Protein AF-A0A7D5CU19-F1 (afdb_monomer_lite)

Organism: Toxocara canis (NCBI:txid6265)

Radius of gyration: 16.92 Å; chains: 1; bounding box: 48×27×45 Å

Structure (mmCIF, N/CA/C/O backbone):
data_AF-A0A7D5CU19-F1
#
_entry.id   AF-A0A7D5CU19-F1
#
loop_
_atom_site.group_PDB
_atom_site.id
_atom_site.type_symbol
_atom_site.label_atom_id
_atom_site.label_alt_id
_atom_site.label_comp_id
_atom_site.label_asym_id
_atom_site.label_entity_id
_atom_site.label_seq_id
_atom_site.pdbx_PDB_ins_code
_atom_site.Cartn_x
_atom_site.Cartn_y
_atom_site.Cartn_z
_atom_site.occupancy
_atom_site.B_iso_or_equiv
_atom_site.auth_seq_id
_atom_site.auth_comp_id
_atom_site.auth_asym_id
_atom_site.auth_atom_id
_atom_site.pdbx_PDB_model_num
ATOM 1 N N . SER A 1 1 ? -28.122 0.370 13.561 1.00 53.81 1 SER A N 1
ATOM 2 C CA . SER A 1 1 ? -27.122 1.116 12.766 1.00 53.81 1 SER A CA 1
ATOM 3 C C . SER A 1 1 ? -25.700 0.636 13.031 1.00 53.81 1 SER A C 1
ATOM 5 O O . SER A 1 1 ? -24.958 0.523 12.069 1.00 53.81 1 SER A O 1
ATOM 7 N N . SER A 1 2 ? -25.325 0.292 14.274 1.00 67.19 2 SER A N 1
ATOM 8 C CA . SER A 1 2 ? -23.958 -0.149 14.608 1.00 67.19 2 SER A CA 1
ATOM 9 C C . SER A 1 2 ? -23.534 -1.502 14.021 1.00 67.19 2 SER A C 1
ATOM 11 O O . SER A 1 2 ? -22.372 -1.651 13.672 1.00 67.19 2 SER A O 1
ATOM 13 N N . GLU A 1 3 ? -24.438 -2.477 13.877 1.00 70.38 3 GLU A N 1
ATOM 14 C CA . GLU A 1 3 ? -24.060 -3.802 13.343 1.00 70.38 3 GLU A CA 1
ATOM 15 C C . GLU A 1 3 ? -23.764 -3.774 11.840 1.00 70.38 3 GLU A C 1
ATOM 17 O O . GLU A 1 3 ? -22.815 -4.397 11.377 1.00 70.38 3 GLU A O 1
ATOM 22 N N . VAL A 1 4 ? -24.521 -2.979 11.076 1.00 78.62 4 VAL A N 1
ATOM 23 C CA . VAL A 1 4 ? -24.279 -2.816 9.634 1.00 78.62 4 VAL A CA 1
ATOM 24 C C . VAL A 1 4 ? -22.932 -2.137 9.392 1.00 78.62 4 VAL A C 1
ATOM 26 O O . VAL A 1 4 ? -22.168 -2.601 8.553 1.00 78.62 4 VAL A O 1
ATOM 29 N N . SER A 1 5 ? -22.588 -1.095 10.161 1.00 81.75 5 SER A N 1
ATOM 30 C CA . SER A 1 5 ? -21.260 -0.468 10.074 1.00 81.75 5 SER A CA 1
ATOM 31 C C . SER A 1 5 ? -20.130 -1.431 10.441 1.00 81.75 5 SER A C 1
ATOM 33 O O . SER A 1 5 ? -19.050 -1.343 9.870 1.00 81.75 5 SER A O 1
ATOM 35 N N . PHE A 1 6 ? -20.389 -2.377 11.344 1.00 83.69 6 PHE A N 1
ATOM 36 C CA . PHE A 1 6 ? -19.403 -3.352 11.802 1.00 83.69 6 PHE A CA 1
ATOM 37 C C . PHE A 1 6 ? -19.007 -4.367 10.721 1.00 83.69 6 PHE A C 1
ATOM 39 O O . PHE A 1 6 ? -17.882 -4.848 10.691 1.00 83.69 6 PHE A O 1
ATOM 46 N N . ILE A 1 7 ? -19.921 -4.685 9.805 1.00 84.19 7 ILE A N 1
ATOM 47 C CA . ILE A 1 7 ? -19.640 -5.582 8.675 1.00 84.19 7 ILE A CA 1
ATOM 48 C C . ILE A 1 7 ? -19.162 -4.782 7.460 1.00 84.19 7 ILE A C 1
ATOM 50 O O . ILE A 1 7 ? -18.265 -5.214 6.737 1.00 84.19 7 ILE A O 1
ATOM 54 N N . LEU A 1 8 ? -19.748 -3.603 7.238 1.00 87.62 8 LEU A N 1
ATOM 55 C CA . LEU A 1 8 ? -19.467 -2.786 6.063 1.00 87.62 8 LEU A CA 1
ATOM 56 C C . LEU A 1 8 ? -18.022 -2.285 6.050 1.00 87.62 8 LEU A C 1
ATOM 58 O O . LEU A 1 8 ? -17.402 -2.307 4.995 1.00 87.62 8 LEU A O 1
ATOM 62 N N . VAL A 1 9 ? -17.466 -1.875 7.192 1.00 89.38 9 VAL A N 1
ATOM 63 C CA . VAL A 1 9 ? -16.109 -1.306 7.243 1.00 89.38 9 VAL A CA 1
ATOM 64 C C . VAL A 1 9 ? -15.031 -2.325 6.830 1.00 89.38 9 VAL A C 1
ATOM 66 O O . VAL A 1 9 ? -14.294 -2.027 5.888 1.00 89.38 9 VAL A O 1
ATOM 69 N N . PRO A 1 10 ? -14.975 -3.546 7.401 1.00 88.44 10 PRO A N 1
ATOM 70 C CA . PRO A 1 10 ? -14.116 -4.617 6.884 1.00 88.44 10 PRO A CA 1
ATOM 71 C C . PRO A 1 10 ? -14.383 -4.981 5.421 1.00 88.44 10 PRO A C 1
ATOM 73 O O . PRO A 1 10 ? -13.455 -5.296 4.680 1.00 88.44 10 PRO A O 1
ATOM 76 N N . GLY A 1 11 ? -15.646 -4.917 4.985 1.00 90.38 11 GLY A N 1
ATOM 77 C CA . GLY A 1 11 ? -16.013 -5.134 3.585 1.00 90.38 11 GLY A CA 1
ATOM 78 C C . GLY A 1 11 ? -15.402 -4.091 2.645 1.00 90.38 11 GLY A C 1
ATOM 79 O O . GLY A 1 11 ? -14.912 -4.449 1.576 1.00 90.38 11 GLY A O 1
ATOM 80 N N . VAL A 1 12 ? -15.377 -2.818 3.050 1.00 91.50 12 VAL A N 1
ATOM 81 C CA . VAL A 1 12 ? -14.723 -1.743 2.290 1.00 91.50 12 VAL A CA 1
ATOM 82 C C . VAL A 1 12 ? -13.209 -1.937 2.278 1.00 91.50 12 VAL A C 1
ATOM 84 O O . VAL A 1 12 ? -12.616 -1.786 1.218 1.00 91.50 12 VAL A O 1
ATOM 87 N N . PHE A 1 13 ? -12.586 -2.333 3.392 1.00 90.88 13 PHE A N 1
ATOM 88 C CA . PHE A 1 13 ? -11.147 -2.629 3.420 1.00 90.88 13 PHE A CA 1
ATOM 89 C C . PHE A 1 13 ? -10.768 -3.733 2.425 1.00 90.88 13 PHE A C 1
ATOM 91 O O . PHE A 1 13 ? -9.871 -3.556 1.602 1.00 90.88 13 PHE A O 1
ATOM 98 N N . PHE A 1 14 ? -11.514 -4.839 2.431 1.00 92.25 14 PHE A N 1
ATOM 99 C CA . PHE A 1 14 ? -11.318 -5.918 1.467 1.00 92.25 14 PHE A CA 1
ATOM 100 C C . PHE A 1 14 ? -11.545 -5.458 0.017 1.00 92.25 14 PHE A C 1
ATOM 102 O O . PHE A 1 14 ? -10.796 -5.849 -0.877 1.00 92.25 14 PHE A O 1
ATOM 109 N N . LEU A 1 15 ? -12.552 -4.613 -0.225 1.00 92.75 15 LEU A N 1
ATOM 110 C CA . LEU A 1 15 ? -12.835 -4.074 -1.555 1.00 92.75 15 LEU A CA 1
ATOM 111 C C . LEU A 1 15 ? -11.707 -3.163 -2.050 1.00 92.75 15 LEU A C 1
ATOM 113 O O . LEU A 1 15 ? -11.322 -3.279 -3.209 1.00 92.75 15 LEU A O 1
ATOM 117 N N . VAL A 1 16 ? -11.167 -2.289 -1.194 1.00 92.62 16 VAL A N 1
ATOM 118 C CA . VAL A 1 16 ? -10.020 -1.431 -1.535 1.00 92.62 16 VAL A CA 1
ATOM 119 C C . VAL A 1 16 ? -8.821 -2.295 -1.912 1.00 92.62 16 VAL A C 1
ATOM 121 O O . VAL A 1 16 ? -8.292 -2.121 -3.006 1.00 92.62 16 VAL A O 1
ATOM 124 N N . MET A 1 17 ? -8.485 -3.296 -1.089 1.00 93.12 17 MET A N 1
ATOM 125 C CA . MET A 1 17 ? -7.422 -4.251 -1.413 1.00 93.12 17 MET A CA 1
ATOM 126 C C . MET A 1 17 ? -7.678 -4.926 -2.765 1.00 93.12 17 MET A C 1
ATOM 128 O O . MET A 1 17 ? -6.791 -4.966 -3.605 1.00 93.12 17 MET A O 1
ATOM 132 N N . TYR A 1 18 ? -8.899 -5.394 -3.035 1.00 91.12 18 TYR A N 1
ATOM 133 C CA . TYR A 1 18 ? -9.232 -6.016 -4.319 1.00 91.12 18 TYR A CA 1
ATOM 134 C C . TYR A 1 18 ? -9.078 -5.058 -5.513 1.00 91.12 18 TYR A C 1
ATOM 136 O O . TYR A 1 18 ? -8.634 -5.478 -6.581 1.00 91.12 18 TYR A O 1
ATOM 144 N N . LEU A 1 19 ? -9.406 -3.772 -5.345 1.00 91.25 19 LEU A N 1
ATOM 145 C CA . LEU A 1 19 ? -9.206 -2.760 -6.383 1.00 91.25 19 LEU A CA 1
ATOM 146 C C . LEU A 1 19 ? -7.724 -2.502 -6.678 1.00 91.25 19 LEU A C 1
ATOM 148 O O . LEU A 1 19 ? -7.386 -2.269 -7.839 1.00 91.25 19 LEU A O 1
ATOM 152 N N . GLU A 1 20 ? -6.847 -2.585 -5.674 1.00 90.56 20 GLU A N 1
ATOM 153 C CA . GLU A 1 20 ? -5.398 -2.422 -5.862 1.00 90.56 20 GLU A CA 1
ATOM 154 C C . GLU A 1 20 ? -4.837 -3.464 -6.837 1.00 90.56 20 GLU A C 1
ATOM 156 O O . GLU A 1 20 ? -4.028 -3.122 -7.700 1.00 90.56 20 GLU A O 1
ATOM 161 N N . TRP A 1 21 ? -5.326 -4.710 -6.791 1.00 90.88 21 TRP A N 1
ATOM 162 C CA . TRP A 1 21 ? -4.870 -5.777 -7.693 1.00 90.88 21 TRP A CA 1
ATOM 163 C C . TRP A 1 21 ? -5.068 -5.438 -9.172 1.00 90.88 21 TRP A C 1
ATOM 165 O O . TRP A 1 21 ? -4.204 -5.759 -9.983 1.00 90.88 21 TRP A O 1
ATOM 175 N N . PHE A 1 22 ? -6.143 -4.739 -9.545 1.00 88.19 22 PHE A N 1
ATOM 176 C CA . PHE A 1 22 ? -6.393 -4.394 -10.951 1.00 88.19 22 PHE A CA 1
ATOM 177 C C . PHE A 1 22 ? -5.395 -3.396 -11.541 1.00 88.19 22 PHE A C 1
ATOM 179 O O . PHE A 1 22 ? -5.366 -3.223 -12.757 1.00 88.19 22 PHE A O 1
ATOM 186 N N . VAL A 1 23 ? -4.590 -2.739 -10.706 1.00 87.88 23 VAL A N 1
ATOM 187 C CA . VAL A 1 23 ? -3.652 -1.701 -11.146 1.00 87.88 23 VAL A CA 1
ATOM 188 C C . VAL A 1 23 ? -2.347 -2.291 -11.697 1.00 87.88 23 VAL A C 1
ATOM 190 O O . VAL A 1 23 ? -1.609 -1.611 -12.415 1.00 87.88 23 VAL A O 1
ATOM 193 N N . LEU A 1 24 ? -2.050 -3.554 -11.377 1.00 87.50 24 LEU A N 1
ATOM 194 C CA . LEU A 1 24 ? -0.815 -4.212 -11.793 1.00 87.50 24 LEU A CA 1
ATOM 195 C C . LEU A 1 24 ? -0.847 -4.631 -13.272 1.00 87.50 24 LEU A C 1
ATOM 197 O O . LEU A 1 24 ? -1.896 -5.017 -13.793 1.00 87.50 24 LEU A O 1
ATOM 201 N N . PRO A 1 25 ? 0.316 -4.619 -13.950 1.00 83.31 25 PRO A N 1
ATOM 202 C CA . PRO A 1 25 ? 0.425 -5.104 -15.313 1.00 83.31 25 PRO A CA 1
ATOM 203 C C . PRO A 1 25 ? 0.345 -6.633 -15.310 1.00 83.31 25 PRO A C 1
ATOM 205 O O . PRO A 1 25 ? 1.229 -7.316 -14.790 1.00 83.31 25 PRO A O 1
ATOM 208 N N . TYR A 1 26 ? -0.712 -7.177 -15.904 1.00 79.94 26 TYR A N 1
ATOM 209 C CA . TYR A 1 26 ? -0.846 -8.611 -16.149 1.00 79.94 26 TYR A CA 1
ATOM 210 C C . TYR A 1 26 ? -0.534 -8.943 -17.606 1.00 79.94 26 TYR A C 1
ATOM 212 O O . TYR A 1 26 ? -0.528 -8.080 -18.475 1.00 79.94 26 TYR A O 1
ATOM 220 N N . ALA A 1 27 ? -0.320 -10.231 -17.888 1.00 67.88 27 ALA A N 1
ATOM 221 C CA . ALA A 1 27 ? -0.201 -10.716 -19.264 1.00 67.88 27 ALA A CA 1
ATOM 222 C C . ALA A 1 27 ? -1.491 -10.506 -20.087 1.00 67.88 27 ALA A C 1
ATOM 224 O O . ALA A 1 27 ? -1.441 -10.514 -21.314 1.00 67.88 27 ALA A O 1
ATOM 225 N N . PHE A 1 28 ? -2.632 -10.334 -19.412 1.00 69.56 28 PHE A N 1
ATOM 226 C CA . PHE A 1 28 ? -3.903 -9.945 -20.011 1.00 69.56 28 PHE A CA 1
ATOM 227 C C . PHE A 1 28 ? -4.289 -8.555 -19.507 1.00 69.56 28 PHE A C 1
ATOM 229 O O . PHE A 1 28 ? -4.340 -8.332 -18.297 1.00 69.56 28 PHE A O 1
ATOM 236 N N . ASP A 1 29 ? -4.596 -7.643 -20.425 1.00 60.12 29 ASP A N 1
ATOM 237 C CA . ASP A 1 29 ? -5.055 -6.299 -20.089 1.00 60.12 29 ASP A CA 1
ATOM 238 C C . ASP A 1 29 ? -6.471 -6.368 -19.494 1.00 60.12 29 ASP A C 1
ATOM 240 O O . ASP A 1 29 ? -7.451 -6.558 -20.214 1.00 60.12 29 ASP A O 1
ATOM 244 N N . PHE A 1 30 ? -6.593 -6.247 -18.168 1.00 62.12 30 PHE A N 1
ATOM 245 C CA . PHE A 1 30 ? -7.898 -6.103 -17.512 1.00 62.12 30 PHE A CA 1
ATOM 246 C C . PHE A 1 30 ? -8.357 -4.651 -17.560 1.00 62.12 30 PHE A C 1
ATOM 248 O O . PHE A 1 30 ? -9.366 -4.316 -18.177 1.00 62.12 30 PHE A O 1
ATOM 255 N N . VAL A 1 31 ? -7.599 -3.786 -16.888 1.00 62.28 31 VAL A N 1
ATOM 256 C CA . VAL A 1 31 ? -7.886 -2.365 -16.772 1.00 62.28 31 VAL A CA 1
ATOM 257 C C . VAL A 1 31 ? -6.570 -1.608 -16.913 1.00 62.28 31 VAL A C 1
ATOM 259 O O . VAL A 1 31 ? -5.914 -1.249 -15.940 1.00 62.28 31 VAL A O 1
ATOM 262 N N . THR A 1 32 ? -6.139 -1.400 -18.153 1.00 65.25 32 THR A N 1
ATOM 263 C CA . THR A 1 32 ? -4.949 -0.595 -18.435 1.00 65.25 32 THR A CA 1
ATOM 264 C C . THR A 1 32 ? -5.300 0.882 -18.339 1.00 65.25 32 THR A C 1
ATOM 266 O O . THR A 1 32 ? -6.070 1.399 -19.151 1.00 65.25 32 THR A O 1
ATOM 269 N N . PHE A 1 33 ? -4.714 1.573 -17.366 1.00 76.44 33 PHE A N 1
ATOM 270 C CA . PHE A 1 33 ? -4.793 3.025 -17.249 1.00 76.44 33 PHE A CA 1
ATOM 271 C C . PHE A 1 33 ? -3.409 3.641 -17.442 1.00 76.44 33 PHE A C 1
ATOM 273 O O . PHE A 1 33 ? -2.434 3.177 -16.857 1.00 76.44 33 PHE A O 1
ATOM 280 N N . GLU A 1 34 ? -3.322 4.737 -18.198 1.00 83.00 34 GLU A N 1
ATOM 281 C CA . GLU A 1 34 ? -2.063 5.484 -18.357 1.00 83.00 34 GLU A CA 1
ATOM 282 C C . GLU A 1 34 ? -1.556 6.064 -17.024 1.00 83.00 34 GLU A C 1
ATOM 284 O O . GLU A 1 34 ? -0.353 6.204 -16.821 1.00 83.00 34 GLU A O 1
ATOM 289 N N . TYR A 1 35 ? -2.474 6.337 -16.092 1.00 88.00 35 TYR A N 1
ATOM 290 C CA . TYR A 1 35 ? -2.201 6.894 -14.764 1.00 88.00 35 TYR A CA 1
ATOM 291 C C . TYR A 1 35 ? -2.344 5.859 -13.640 1.00 88.00 35 TYR A C 1
ATOM 293 O O . TYR A 1 35 ? -2.758 6.201 -12.529 1.00 88.00 35 TYR A O 1
ATOM 301 N N . SER A 1 36 ? -2.031 4.589 -13.917 1.00 89.88 36 SER A N 1
ATOM 302 C CA . SER A 1 36 ? -2.241 3.498 -12.959 1.00 89.88 36 SER A CA 1
ATOM 303 C C . SER A 1 36 ? -1.520 3.738 -11.622 1.00 89.88 36 SER A C 1
ATOM 305 O O . SER A 1 36 ? -2.120 3.549 -10.566 1.00 89.88 36 SER A O 1
ATOM 307 N N . VAL A 1 37 ? -0.299 4.287 -11.631 1.00 91.06 37 VAL A N 1
ATOM 308 C CA . VAL A 1 37 ? 0.454 4.571 -10.393 1.00 91.06 37 VAL A CA 1
ATOM 309 C C . VAL A 1 37 ? -0.225 5.643 -9.531 1.00 91.06 37 VAL A C 1
ATOM 311 O O . VAL A 1 37 ? -0.260 5.519 -8.308 1.00 91.06 37 VAL A O 1
ATOM 314 N N . LEU A 1 38 ? -0.805 6.681 -10.143 1.00 90.81 38 LEU A N 1
ATOM 315 C CA . LEU A 1 38 ? -1.532 7.725 -9.408 1.00 90.81 38 LEU A CA 1
ATOM 316 C C . LEU A 1 38 ? -2.824 7.176 -8.799 1.00 90.81 38 LEU A C 1
ATOM 318 O O . LEU A 1 38 ? -3.146 7.489 -7.656 1.00 90.81 38 LEU A O 1
ATOM 322 N N . PHE A 1 39 ? -3.540 6.329 -9.541 1.00 91.00 39 PHE A N 1
ATOM 323 C CA . PHE A 1 39 ? -4.739 5.670 -9.032 1.00 91.00 39 PHE A CA 1
ATOM 324 C C . PHE A 1 39 ? -4.422 4.765 -7.834 1.00 91.00 39 PHE A C 1
ATOM 326 O O . PHE A 1 39 ? -5.145 4.794 -6.840 1.00 91.00 39 PHE A O 1
ATOM 333 N N . PHE A 1 40 ? -3.306 4.035 -7.882 1.00 92.19 40 PHE A N 1
ATOM 334 C CA . PHE A 1 40 ? -2.831 3.240 -6.751 1.00 92.19 40 PHE A CA 1
ATOM 335 C C . PHE A 1 40 ? -2.555 4.086 -5.501 1.00 92.19 40 PHE A C 1
ATOM 337 O O . PHE A 1 40 ? -3.001 3.721 -4.418 1.00 92.19 40 PHE A O 1
ATOM 344 N N . LEU A 1 41 ? -1.894 5.241 -5.644 1.00 91.88 41 LEU A N 1
ATOM 345 C CA . LEU A 1 41 ? -1.671 6.152 -4.515 1.00 91.88 41 LEU A CA 1
ATOM 346 C C . LEU A 1 41 ? -2.991 6.610 -3.876 1.00 91.88 41 LEU A C 1
ATOM 348 O O . LEU A 1 41 ? -3.089 6.674 -2.656 1.00 91.88 41 LEU A O 1
ATOM 352 N N . CYS A 1 42 ? -4.033 6.867 -4.675 1.00 91.94 42 CYS A N 1
ATOM 353 C CA . CYS A 1 42 ? -5.353 7.190 -4.132 1.00 91.94 42 CYS A CA 1
ATOM 354 C C . CYS A 1 42 ? -5.973 6.021 -3.348 1.00 91.94 42 CYS A C 1
ATOM 356 O O . CYS A 1 42 ? -6.616 6.257 -2.326 1.00 91.94 42 CYS A O 1
ATOM 358 N N . LEU A 1 43 ? -5.808 4.779 -3.816 1.00 92.50 43 LEU A N 1
ATOM 359 C CA . LEU A 1 43 ? -6.335 3.593 -3.131 1.00 92.50 43 LEU A CA 1
ATOM 360 C C . LEU A 1 43 ? -5.653 3.356 -1.779 1.00 92.50 43 LEU A C 1
ATOM 362 O O . LEU A 1 43 ? -6.359 3.110 -0.800 1.00 92.50 43 LEU A O 1
ATOM 366 N N . ILE A 1 44 ? -4.329 3.536 -1.700 1.00 90.81 44 ILE A N 1
ATOM 367 C CA . ILE A 1 44 ? -3.594 3.462 -0.427 1.00 90.81 44 ILE A CA 1
ATOM 368 C C . ILE A 1 44 ? -4.175 4.463 0.577 1.00 90.81 44 ILE A C 1
ATOM 370 O O . ILE A 1 44 ? -4.537 4.067 1.685 1.00 90.81 44 ILE A O 1
ATOM 374 N N . GLY A 1 45 ? -4.387 5.719 0.173 1.00 89.69 45 GLY A N 1
ATOM 375 C CA . GLY A 1 45 ? -5.010 6.724 1.039 1.00 89.69 45 GLY A CA 1
ATOM 376 C C . GLY A 1 45 ? -6.419 6.333 1.508 1.00 89.69 45 GLY A C 1
ATOM 377 O O . GLY A 1 45 ? -6.786 6.562 2.662 1.00 89.69 45 GLY A O 1
ATOM 378 N N . PHE A 1 46 ? -7.220 5.672 0.661 1.00 90.69 46 PHE A N 1
ATOM 379 C CA . PHE A 1 46 ? -8.522 5.132 1.075 1.00 90.69 46 PHE A CA 1
ATOM 380 C C . PHE A 1 46 ? -8.404 4.002 2.103 1.00 90.69 46 PHE A C 1
ATOM 382 O O . PHE A 1 46 ? -9.244 3.925 3.006 1.00 90.69 46 PHE A O 1
ATOM 389 N N . SER A 1 47 ? -7.375 3.157 2.012 1.00 88.94 47 SER A N 1
ATOM 390 C CA . SER A 1 47 ? -7.156 2.055 2.955 1.00 88.94 47 SER A CA 1
ATOM 391 C C . SER A 1 47 ? -6.970 2.567 4.395 1.00 88.94 47 SER A C 1
ATOM 393 O O . SER A 1 47 ? -7.564 2.014 5.326 1.00 88.94 47 SER A O 1
ATOM 395 N N . VAL A 1 48 ? -6.295 3.707 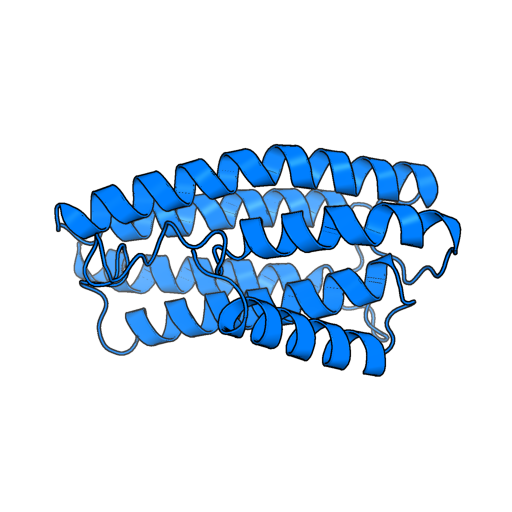4.582 1.00 88.94 48 VAL A N 1
ATOM 396 C CA . VAL A 1 48 ? -6.087 4.344 5.895 1.00 88.94 48 VAL A CA 1
ATOM 397 C C . VAL A 1 48 ? -7.401 4.767 6.553 1.00 88.94 48 VAL A C 1
ATOM 399 O O . VAL A 1 48 ? -7.593 4.621 7.763 1.00 88.94 48 VAL A O 1
ATOM 402 N N . TYR A 1 49 ? -8.360 5.256 5.767 1.00 88.38 49 TYR A N 1
ATOM 403 C CA . TYR A 1 49 ? -9.671 5.607 6.309 1.00 88.38 49 TYR A CA 1
ATOM 404 C C . TYR A 1 49 ? -10.426 4.379 6.812 1.00 88.38 49 TYR A C 1
ATOM 406 O O . TYR A 1 49 ? -11.138 4.470 7.813 1.00 88.38 49 TYR A O 1
ATOM 414 N N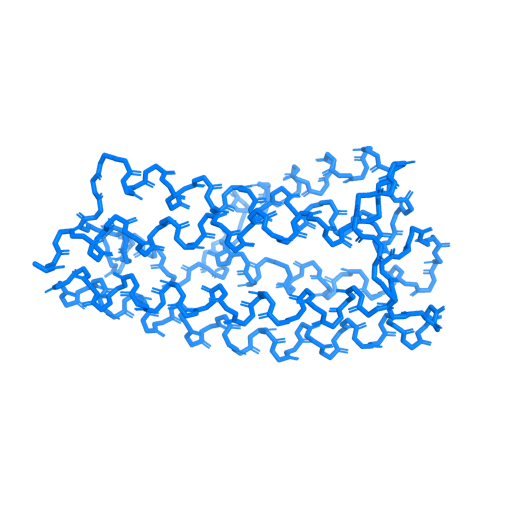 . THR A 1 50 ? -10.265 3.224 6.164 1.00 86.94 50 THR A N 1
ATOM 415 C CA . THR A 1 50 ? -10.937 1.999 6.615 1.00 86.94 50 THR A CA 1
ATOM 416 C C . THR A 1 50 ? -10.414 1.536 7.975 1.00 86.94 50 THR A C 1
ATOM 418 O O . THR A 1 50 ? -11.223 1.198 8.843 1.00 86.94 50 THR A O 1
ATOM 421 N N . THR A 1 51 ? -9.102 1.622 8.223 1.00 84.31 51 THR A N 1
ATOM 422 C CA . THR A 1 51 ? -8.508 1.260 9.520 1.00 84.31 51 THR A CA 1
ATOM 423 C C . THR A 1 51 ? -8.926 2.246 10.613 1.00 84.31 51 THR A C 1
ATOM 425 O O . THR A 1 51 ? -9.361 1.818 11.685 1.00 84.31 51 THR A O 1
ATOM 428 N N . LEU A 1 52 ? -8.942 3.554 10.330 1.00 88.25 52 LEU A N 1
ATOM 429 C CA . LEU A 1 52 ? -9.428 4.575 11.266 1.00 88.25 52 LEU A CA 1
ATOM 430 C C . LEU A 1 52 ? -10.898 4.344 11.653 1.00 88.25 52 LEU A C 1
ATOM 432 O O . LEU A 1 52 ? -11.240 4.294 12.838 1.00 88.25 52 LEU A O 1
ATOM 436 N N . VAL A 1 53 ? -11.781 4.202 10.658 1.00 88.06 53 VAL A N 1
ATOM 437 C CA . VAL A 1 53 ? -13.222 4.030 10.894 1.00 88.06 53 VAL A CA 1
ATOM 438 C C . VAL A 1 53 ? -13.487 2.719 11.632 1.00 88.06 53 VAL A C 1
ATOM 440 O O . VAL A 1 53 ? -14.364 2.685 12.498 1.00 88.06 53 VAL A O 1
ATOM 443 N N . SER A 1 54 ? -12.700 1.669 11.370 1.00 84.31 54 SER A N 1
ATOM 444 C CA . SER A 1 54 ? -12.859 0.378 12.046 1.00 84.31 54 SER A CA 1
ATOM 445 C C . SER A 1 54 ? -12.701 0.488 13.566 1.00 84.31 54 SER A C 1
ATOM 447 O O . SER A 1 54 ? -13.523 -0.077 14.290 1.00 84.31 54 SER A O 1
ATOM 449 N N . GLY A 1 55 ? -11.741 1.285 14.051 1.00 83.25 55 GLY A N 1
ATOM 450 C CA . GLY A 1 55 ? -11.525 1.494 15.486 1.00 83.25 55 GLY A CA 1
ATOM 451 C C . GLY A 1 55 ? -12.498 2.474 16.141 1.00 83.25 55 GLY A C 1
ATOM 452 O O . GLY A 1 55 ? -12.773 2.373 17.335 1.00 83.25 55 GLY A O 1
ATOM 453 N N . VAL A 1 56 ? -13.059 3.419 15.378 1.00 82.38 56 VAL A N 1
ATOM 454 C CA . VAL A 1 56 ? -14.142 4.291 15.876 1.00 82.38 56 VAL A CA 1
ATOM 455 C C . VAL A 1 56 ? -15.438 3.492 16.043 1.00 82.38 56 VAL A C 1
ATOM 457 O O . VAL A 1 56 ? -16.193 3.708 16.994 1.00 82.38 56 VAL A O 1
ATOM 460 N N . VAL A 1 57 ? -15.697 2.549 15.134 1.00 84.94 57 VAL A N 1
ATOM 461 C CA . VAL A 1 57 ? -16.877 1.677 15.180 1.00 84.94 57 VAL A CA 1
ATOM 462 C C . VAL A 1 57 ? -16.776 0.649 16.309 1.00 84.94 57 VAL A C 1
ATOM 464 O O . VAL A 1 57 ? -17.798 0.334 16.919 1.00 84.94 57 VAL A O 1
ATOM 467 N N . SER A 1 58 ? -15.570 0.184 16.639 1.00 75.88 58 SER A N 1
ATOM 468 C CA . SER A 1 58 ? -15.304 -0.857 17.635 1.00 75.88 58 SER A CA 1
ATOM 469 C C . SER A 1 58 ? -15.358 -0.384 19.094 1.00 75.88 58 SER A C 1
ATOM 471 O O . SER A 1 58 ? -14.554 -0.909 19.851 1.00 75.88 58 SER A O 1
ATOM 473 N N . LYS A 1 59 ? -16.172 0.640 19.439 1.00 77.75 59 LYS A N 1
ATOM 474 C CA . LYS A 1 59 ? -16.628 1.209 20.754 1.00 77.75 59 LYS A CA 1
ATOM 475 C C . LYS A 1 59 ? -15.796 1.051 22.054 1.00 77.75 59 LYS A C 1
ATOM 477 O O . LYS A 1 59 ? -16.209 1.537 23.110 1.00 77.75 59 LYS A O 1
ATOM 482 N N . SER A 1 60 ? -14.610 0.478 22.005 1.00 81.69 60 SER A N 1
ATOM 483 C CA . SER A 1 60 ? -13.670 0.206 23.070 1.00 81.69 60 SER A CA 1
ATOM 484 C C . SER A 1 60 ? -12.583 1.263 23.031 1.00 81.69 60 SER A C 1
ATOM 486 O O . SER A 1 60 ? -12.100 1.689 21.978 1.00 81.69 60 SER A O 1
ATOM 488 N N . LYS A 1 61 ? -12.158 1.686 24.221 1.00 82.19 61 LYS A N 1
ATOM 489 C CA . LYS A 1 61 ? -11.096 2.687 24.351 1.00 82.19 61 LYS A CA 1
ATOM 490 C C . LYS A 1 61 ? -9.798 2.191 23.705 1.00 82.19 61 LYS A C 1
ATOM 492 O O . LYS A 1 61 ? -9.168 2.947 22.975 1.00 82.19 61 LYS A O 1
ATOM 497 N N . TYR A 1 62 ? -9.455 0.916 23.900 1.00 83.12 62 TYR A N 1
ATOM 498 C CA . TYR A 1 62 ? -8.255 0.307 23.323 1.00 83.12 62 TYR A CA 1
ATOM 499 C C . TYR A 1 62 ? -8.315 0.198 21.793 1.00 83.12 62 TYR A C 1
ATOM 501 O O . TYR A 1 62 ? -7.338 0.563 21.142 1.00 83.12 62 TYR A O 1
ATOM 509 N N . GLY A 1 63 ? -9.463 -0.183 21.215 1.00 81.38 63 GLY A N 1
ATOM 510 C CA . GLY A 1 63 ? -9.635 -0.236 19.759 1.00 81.38 63 GLY A CA 1
ATOM 511 C C . GLY A 1 63 ? -9.504 1.131 19.094 1.00 81.38 63 GLY A C 1
ATOM 512 O O . GLY A 1 63 ? -8.782 1.277 18.108 1.00 81.38 63 GLY A O 1
ATOM 513 N N . SER A 1 64 ? -10.100 2.165 19.697 1.00 83.12 64 SER A N 1
ATOM 514 C CA . SER A 1 64 ? -9.980 3.534 19.184 1.00 83.12 64 SER A CA 1
ATOM 515 C C . SER A 1 64 ? -8.542 4.071 19.242 1.00 83.12 64 SER A C 1
ATOM 517 O O . SER A 1 64 ? -8.080 4.689 18.285 1.00 83.12 64 SER A O 1
ATOM 519 N N . ILE A 1 65 ? -7.796 3.789 20.320 1.00 85.38 65 ILE A N 1
ATOM 520 C CA . ILE A 1 65 ? -6.393 4.212 20.462 1.00 85.38 65 ILE A CA 1
ATOM 521 C C . ILE A 1 65 ? -5.502 3.467 19.461 1.00 85.38 65 ILE A C 1
ATOM 523 O O . ILE A 1 65 ? -4.643 4.090 18.837 1.00 85.38 65 ILE A O 1
ATOM 527 N N . GLY A 1 66 ? -5.722 2.162 19.274 1.00 84.31 66 GLY A N 1
ATOM 528 C CA . GLY A 1 66 ? -5.001 1.362 18.283 1.00 84.31 66 GLY A CA 1
ATOM 529 C C . GLY A 1 66 ? -5.202 1.878 16.861 1.00 84.31 66 GLY A C 1
ATOM 530 O O . GLY A 1 66 ? -4.227 2.095 16.146 1.00 84.31 66 GLY A O 1
ATOM 531 N N . ALA A 1 67 ? -6.444 2.185 16.478 1.00 86.12 67 ALA A N 1
ATOM 532 C CA . ALA A 1 67 ? -6.739 2.726 15.153 1.00 86.12 67 ALA A CA 1
ATOM 533 C C . ALA A 1 67 ? -6.164 4.131 14.926 1.00 86.12 67 ALA A C 1
ATOM 535 O O . ALA A 1 67 ? -5.694 4.421 13.828 1.00 86.12 67 ALA A O 1
ATOM 536 N N . ILE A 1 68 ? -6.139 5.004 15.942 1.00 88.00 68 ILE A N 1
ATOM 537 C CA . ILE A 1 68 ? -5.498 6.328 15.825 1.00 88.00 68 ILE A CA 1
ATOM 538 C C . ILE A 1 68 ? -3.982 6.182 15.630 1.00 88.00 68 ILE A C 1
ATOM 540 O O . ILE A 1 68 ? -3.403 6.880 14.799 1.00 88.00 68 ILE A O 1
ATOM 544 N N . ARG A 1 69 ? -3.329 5.252 16.340 1.00 86.62 69 ARG A N 1
ATOM 545 C CA . ARG A 1 69 ? -1.891 4.982 16.158 1.00 86.62 69 ARG A CA 1
ATOM 546 C C . ARG A 1 69 ? -1.603 4.426 14.763 1.00 86.62 69 ARG A C 1
ATOM 548 O O . ARG A 1 69 ? -0.768 4.991 14.061 1.00 86.62 69 ARG A O 1
ATOM 555 N N . ALA A 1 70 ? -2.342 3.402 14.343 1.00 85.06 70 ALA A N 1
ATOM 556 C CA . ALA A 1 70 ? -2.197 2.763 13.034 1.00 85.06 70 ALA A CA 1
ATOM 557 C C . ALA A 1 70 ? -2.435 3.736 11.866 1.00 85.06 70 ALA A C 1
ATOM 559 O O . ALA A 1 70 ? -1.659 3.787 10.912 1.00 85.06 70 ALA A O 1
ATOM 560 N N . SER A 1 71 ? -3.485 4.556 11.955 1.00 87.62 71 SER A N 1
ATOM 561 C CA . SER A 1 71 ? -3.780 5.567 10.933 1.00 87.62 71 SER A CA 1
ATOM 562 C C . SER A 1 71 ? -2.711 6.658 10.893 1.00 87.62 71 SER A C 1
ATOM 564 O O . SER A 1 71 ? -2.246 7.015 9.819 1.00 87.62 71 SER A O 1
ATOM 566 N N . SER A 1 72 ? -2.240 7.148 12.045 1.00 87.88 72 SER A N 1
ATOM 567 C CA . SER A 1 72 ? -1.164 8.150 12.068 1.00 87.88 72 SER A CA 1
ATOM 568 C C . SER A 1 72 ? 0.142 7.636 11.450 1.00 87.88 72 SER A C 1
ATOM 570 O O . SER A 1 72 ? 0.828 8.381 10.748 1.00 87.88 72 SER A O 1
ATOM 572 N N . GLN A 1 73 ? 0.452 6.355 11.667 1.00 88.56 73 GLN A N 1
ATOM 573 C CA . GLN A 1 73 ? 1.596 5.684 11.071 1.00 88.56 73 GLN A CA 1
ATOM 574 C C . GLN A 1 73 ? 1.445 5.607 9.551 1.00 88.56 73 GLN A C 1
ATOM 576 O O . GLN A 1 73 ? 2.289 6.142 8.835 1.00 88.56 73 GLN A O 1
ATOM 581 N N . SER A 1 74 ? 0.367 4.994 9.064 1.00 88.62 74 SER A N 1
ATOM 582 C CA . SER A 1 74 ? 0.139 4.812 7.624 1.00 88.62 74 SER A CA 1
ATOM 583 C C . SER A 1 74 ? 0.136 6.141 6.862 1.00 88.62 74 SER A C 1
ATOM 585 O O . SER A 1 74 ? 0.881 6.259 5.899 1.00 88.62 74 SER A O 1
ATOM 587 N N . VAL A 1 75 ? -0.519 7.202 7.358 1.00 90.38 75 VAL A N 1
ATOM 588 C CA . VAL A 1 75 ? -0.445 8.537 6.714 1.00 90.38 75 VAL A CA 1
ATOM 589 C C . VAL A 1 75 ? 0.999 9.046 6.602 1.00 90.38 75 VAL A C 1
ATOM 591 O O . VAL A 1 75 ? 1.389 9.632 5.591 1.00 90.38 75 VAL A O 1
ATOM 594 N N . SER A 1 76 ? 1.816 8.857 7.643 1.00 90.50 76 SER A N 1
ATOM 595 C CA . SER A 1 76 ? 3.205 9.335 7.626 1.00 90.50 76 SER A CA 1
ATOM 596 C C . SER A 1 76 ? 4.075 8.585 6.613 1.00 90.50 76 SER A C 1
ATOM 598 O O . SER A 1 76 ? 4.890 9.207 5.923 1.00 90.50 76 SER A O 1
ATOM 600 N N . TYR A 1 77 ? 3.873 7.271 6.482 1.00 90.06 77 TYR A N 1
ATOM 601 C CA . TYR A 1 77 ? 4.609 6.438 5.534 1.00 90.06 77 TYR A CA 1
ATOM 602 C C . TYR A 1 77 ? 4.066 6.550 4.108 1.00 90.06 77 TYR A C 1
ATOM 604 O O . TYR A 1 77 ? 4.870 6.499 3.180 1.00 90.06 77 TYR A O 1
ATOM 612 N N . GLU A 1 78 ? 2.781 6.850 3.921 1.00 90.25 78 GLU A N 1
ATOM 613 C CA . GLU A 1 78 ? 2.162 7.122 2.621 1.00 90.25 78 GLU A CA 1
ATOM 614 C C . GLU A 1 78 ? 2.847 8.302 1.917 1.00 90.25 78 GLU A C 1
ATOM 616 O O . GLU A 1 78 ? 3.219 8.211 0.744 1.00 90.25 78 GLU A O 1
ATOM 621 N N . ILE A 1 79 ? 3.107 9.399 2.641 1.00 91.00 79 ILE A N 1
ATOM 622 C CA . ILE A 1 79 ? 3.792 10.574 2.078 1.00 91.00 79 ILE A CA 1
ATOM 623 C C . ILE A 1 79 ? 5.185 10.182 1.576 1.00 91.00 79 ILE A C 1
ATOM 625 O O . ILE A 1 79 ? 5.547 10.478 0.436 1.00 91.00 79 ILE A O 1
ATOM 629 N N . ALA A 1 80 ? 5.970 9.486 2.394 1.00 90.81 80 ALA A N 1
ATOM 630 C CA . ALA A 1 80 ? 7.315 9.082 2.007 1.00 90.81 80 ALA A CA 1
ATOM 631 C C . ALA A 1 80 ? 7.308 8.000 0.904 1.00 90.81 80 ALA A C 1
ATOM 633 O O . ALA A 1 80 ? 8.157 8.032 0.011 1.00 90.81 80 ALA A O 1
ATOM 634 N N . PHE A 1 81 ? 6.328 7.094 0.902 1.00 90.56 81 PHE A N 1
ATOM 635 C CA . PHE A 1 81 ? 6.137 6.082 -0.136 1.00 90.56 81 PHE A CA 1
ATOM 636 C C . PHE A 1 81 ? 5.753 6.721 -1.479 1.00 90.56 81 PHE A C 1
ATOM 638 O O . PHE A 1 81 ? 6.286 6.337 -2.520 1.00 90.56 81 PHE A O 1
ATOM 645 N N . SER A 1 82 ? 4.915 7.761 -1.467 1.00 91.50 82 SER A N 1
ATOM 646 C CA . SER A 1 82 ? 4.541 8.511 -2.673 1.00 91.50 82 SER A CA 1
ATOM 647 C C . SER A 1 82 ? 5.736 9.232 -3.309 1.00 91.50 82 SER A C 1
ATOM 649 O O . SER A 1 82 ? 5.917 9.171 -4.526 1.00 91.50 82 SER A O 1
ATOM 651 N N . LEU A 1 83 ? 6.613 9.837 -2.497 1.00 90.12 83 LEU A N 1
ATOM 652 C CA . LEU A 1 83 ? 7.855 10.460 -2.971 1.00 90.12 83 LEU A CA 1
ATOM 653 C C . LEU A 1 83 ? 8.811 9.425 -3.566 1.00 90.12 83 LEU A C 1
ATOM 655 O O . LEU A 1 83 ? 9.467 9.681 -4.577 1.00 90.12 83 LEU A O 1
ATOM 659 N N . TYR A 1 84 ? 8.871 8.243 -2.957 1.00 89.00 84 TYR A N 1
ATOM 660 C CA . TYR A 1 84 ? 9.665 7.142 -3.469 1.00 89.00 84 TYR A CA 1
ATOM 661 C C . TYR A 1 84 ? 9.141 6.659 -4.831 1.00 89.00 84 TYR A C 1
ATOM 663 O O . TYR A 1 84 ? 9.913 6.535 -5.784 1.00 89.00 84 TYR A O 1
ATOM 671 N N . LEU A 1 85 ? 7.832 6.411 -4.950 1.00 89.62 85 LEU A N 1
ATOM 672 C CA . LEU A 1 85 ? 7.219 6.013 -6.218 1.00 89.62 85 LEU A CA 1
ATOM 673 C C . LEU A 1 85 ? 7.424 7.076 -7.298 1.00 89.62 85 LEU A C 1
ATOM 675 O O . LEU A 1 85 ? 7.705 6.726 -8.442 1.00 89.62 85 LEU A O 1
ATOM 679 N N . LEU A 1 86 ? 7.373 8.361 -6.938 1.00 90.25 86 LEU A N 1
ATOM 680 C CA . LEU A 1 86 ? 7.686 9.449 -7.861 1.00 90.25 86 LEU A CA 1
ATOM 681 C C . LEU A 1 86 ? 9.123 9.348 -8.396 1.00 90.25 86 LEU A C 1
ATOM 683 O O . LEU A 1 86 ? 9.334 9.522 -9.594 1.00 90.25 86 LEU A O 1
ATOM 687 N N . ALA A 1 87 ? 10.107 9.021 -7.552 1.00 88.75 87 ALA A N 1
ATOM 688 C CA . ALA A 1 87 ? 11.487 8.820 -8.000 1.00 88.75 87 ALA A CA 1
ATOM 689 C C . ALA A 1 87 ? 11.606 7.659 -9.008 1.00 88.75 87 ALA A C 1
ATOM 691 O O . ALA A 1 87 ? 12.333 7.772 -9.998 1.00 88.75 87 ALA A O 1
ATOM 692 N N . VAL A 1 88 ? 10.852 6.573 -8.802 1.00 87.75 88 VAL A N 1
ATOM 693 C CA . VAL A 1 88 ? 10.784 5.450 -9.752 1.00 87.75 88 VAL A CA 1
ATOM 694 C C . VAL A 1 88 ? 10.112 5.873 -11.062 1.00 87.75 88 VAL A C 1
ATOM 696 O O . VAL A 1 88 ? 10.640 5.574 -12.134 1.00 87.75 88 VAL A O 1
ATOM 699 N N . ILE A 1 89 ? 9.008 6.625 -10.999 1.00 89.81 89 ILE A N 1
ATOM 700 C CA . ILE A 1 89 ? 8.316 7.163 -12.182 1.00 89.81 89 ILE A CA 1
ATOM 701 C C . ILE A 1 89 ? 9.256 8.043 -13.007 1.00 89.81 89 ILE A C 1
ATOM 703 O O . ILE A 1 89 ? 9.335 7.868 -14.219 1.00 89.81 89 ILE A O 1
ATOM 707 N N . VAL A 1 90 ? 9.998 8.956 -12.373 1.00 89.25 90 VAL A N 1
ATOM 708 C CA . VAL A 1 90 ? 10.957 9.834 -13.067 1.00 89.25 90 VAL A CA 1
ATOM 709 C C . VAL A 1 90 ? 12.068 9.020 -13.734 1.00 89.25 90 VAL A C 1
ATOM 711 O O . VAL A 1 90 ? 12.515 9.364 -14.823 1.00 89.25 90 VAL A O 1
ATOM 714 N N . HIS A 1 91 ? 12.501 7.916 -13.122 1.00 87.62 91 HIS A N 1
ATOM 715 C CA . HIS A 1 91 ? 13.509 7.047 -13.724 1.00 87.62 91 HIS A CA 1
ATOM 716 C C . HIS A 1 91 ? 12.966 6.251 -14.925 1.00 87.62 91 HIS A C 1
ATOM 718 O O . HIS A 1 91 ? 13.694 6.017 -15.891 1.00 87.62 91 HIS A O 1
ATOM 724 N N . VAL A 1 92 ? 11.716 5.785 -14.870 1.00 86.62 92 VAL A N 1
ATOM 725 C CA . VAL A 1 92 ? 11.099 4.970 -15.935 1.00 86.62 92 VAL A CA 1
ATOM 726 C C . VAL A 1 92 ? 10.447 5.840 -17.026 1.00 86.62 92 VAL A C 1
ATOM 728 O O . VAL A 1 92 ? 10.267 5.376 -18.148 1.00 86.62 92 VAL A O 1
ATOM 731 N N . ASN A 1 93 ? 10.153 7.111 -16.732 1.00 88.38 93 ASN A N 1
ATOM 732 C CA . ASN A 1 93 ? 9.410 8.063 -17.569 1.00 88.38 93 ASN A CA 1
ATOM 733 C C . ASN A 1 93 ? 7.991 7.603 -17.954 1.00 88.38 93 ASN A C 1
ATOM 735 O O . ASN A 1 93 ? 7.466 8.006 -18.989 1.00 88.38 93 ASN A O 1
ATOM 739 N N . MET A 1 94 ? 7.358 6.771 -17.123 1.00 87.62 94 MET A N 1
ATOM 740 C CA . MET A 1 94 ? 6.007 6.248 -17.352 1.00 87.62 94 MET A CA 1
ATOM 741 C C . MET A 1 94 ? 5.185 6.333 -16.066 1.00 87.62 94 MET A C 1
ATOM 743 O O . MET A 1 94 ? 5.673 5.993 -14.992 1.00 87.62 94 MET A O 1
ATOM 747 N N . PHE A 1 95 ? 3.918 6.735 -16.185 1.00 87.00 95 PHE A N 1
ATOM 748 C CA . PHE A 1 95 ? 2.954 6.766 -15.072 1.00 87.00 95 PHE A CA 1
ATOM 749 C C . PHE A 1 95 ? 2.159 5.461 -14.911 1.00 87.00 95 PHE A C 1
ATOM 751 O O . PHE A 1 95 ? 1.332 5.344 -14.005 1.00 87.00 95 PHE A O 1
ATOM 758 N N . CYS A 1 96 ? 2.425 4.480 -15.774 1.00 88.06 96 CYS A N 1
ATOM 759 C CA . CYS A 1 96 ? 1.879 3.136 -15.690 1.00 88.06 96 CYS A CA 1
ATOM 760 C C . CYS A 1 96 ? 2.902 2.196 -15.039 1.00 88.06 96 CYS A C 1
ATOM 762 O O . CYS A 1 96 ? 4.104 2.283 -15.316 1.00 88.06 96 CYS A O 1
ATOM 764 N N . PHE A 1 97 ? 2.427 1.273 -14.202 1.00 86.19 97 PHE A N 1
ATOM 765 C CA . PHE A 1 97 ? 3.250 0.171 -13.721 1.00 86.19 97 PHE A CA 1
ATOM 766 C C . PHE A 1 97 ? 3.696 -0.682 -14.907 1.00 86.19 97 PHE A C 1
ATOM 768 O O . PHE A 1 97 ? 2.892 -1.331 -15.569 1.00 86.19 97 PHE A O 1
ATOM 775 N N . SER A 1 98 ? 4.998 -0.684 -15.162 1.00 83.50 98 SER A N 1
ATOM 776 C CA . SER A 1 98 ? 5.620 -1.499 -16.197 1.00 83.50 98 SER A CA 1
ATOM 777 C C . SER A 1 98 ? 6.684 -2.386 -15.570 1.00 83.50 98 SER A C 1
ATOM 779 O O . SER A 1 98 ? 7.363 -1.997 -14.619 1.00 83.50 98 SER A O 1
ATOM 781 N N . SER A 1 99 ? 6.815 -3.602 -16.094 1.00 83.19 99 SER A N 1
ATOM 782 C CA . SER A 1 99 ? 7.837 -4.548 -15.661 1.00 83.19 99 SER A CA 1
ATOM 783 C C . SER A 1 99 ? 9.193 -4.124 -16.226 1.00 83.19 99 SER A C 1
ATOM 785 O O . SER A 1 99 ? 9.535 -4.470 -17.359 1.00 83.19 99 SER A O 1
ATOM 787 N N . VAL A 1 100 ? 9.964 -3.369 -15.448 1.00 79.75 100 VAL A N 1
ATOM 788 C CA . VAL A 1 100 ? 11.301 -2.902 -15.838 1.00 79.75 100 VAL A CA 1
ATOM 789 C C . VAL A 1 100 ? 12.348 -3.574 -14.958 1.00 79.75 100 VAL A C 1
ATOM 791 O O . VAL A 1 100 ? 12.153 -3.758 -13.760 1.00 79.75 100 VAL A O 1
ATOM 794 N N . PHE A 1 101 ? 13.478 -3.950 -15.556 1.00 84.00 101 PHE A N 1
ATOM 795 C CA . PHE A 1 101 ? 14.663 -4.368 -14.815 1.00 84.00 101 PHE A CA 1
ATOM 796 C C . PHE A 1 101 ? 15.800 -3.400 -15.123 1.00 84.00 101 PHE A C 1
ATOM 798 O O . PHE A 1 101 ? 16.329 -3.393 -16.232 1.00 84.00 101 PHE A O 1
ATOM 805 N N . ASN A 1 102 ? 16.168 -2.578 -14.139 1.00 83.19 102 ASN A N 1
ATOM 806 C CA . ASN A 1 102 ? 17.295 -1.655 -14.231 1.00 83.19 102 ASN A CA 1
ATOM 807 C C . ASN A 1 102 ? 18.180 -1.789 -12.996 1.00 83.19 102 ASN A C 1
ATOM 809 O O . ASN A 1 102 ? 17.710 -1.730 -11.862 1.00 83.19 102 ASN A O 1
ATOM 813 N N . LEU A 1 103 ? 19.487 -1.902 -13.222 1.00 82.44 103 LEU A N 1
ATOM 814 C CA . LEU A 1 103 ? 20.462 -2.113 -12.153 1.00 82.44 103 LEU A CA 1
ATOM 815 C C . LEU A 1 103 ? 20.574 -0.892 -11.218 1.00 82.44 103 LEU A C 1
ATOM 817 O O . LEU A 1 103 ? 20.803 -1.046 -10.023 1.00 82.44 103 LEU A O 1
ATOM 821 N N . SER A 1 104 ? 20.328 0.316 -11.737 1.00 83.31 104 SER A N 1
ATOM 822 C CA . SER A 1 104 ? 20.252 1.560 -10.956 1.00 83.31 104 SER A CA 1
ATOM 823 C C . SER A 1 104 ? 19.106 1.567 -9.937 1.00 83.31 104 SER A C 1
ATOM 825 O O . SER A 1 104 ? 19.273 2.096 -8.839 1.00 83.31 104 SER A O 1
ATOM 827 N N . LEU A 1 105 ? 17.966 0.942 -10.257 1.00 83.44 105 LEU A N 1
ATOM 828 C CA . LEU A 1 105 ? 16.808 0.867 -9.360 1.00 83.44 105 LEU A CA 1
ATOM 829 C C . LEU A 1 105 ? 17.084 -0.020 -8.136 1.00 83.44 105 LEU A C 1
ATOM 831 O O . LEU A 1 105 ? 16.466 0.166 -7.091 1.00 83.44 105 LEU A O 1
ATOM 835 N N . LEU A 1 106 ? 18.063 -0.927 -8.214 1.00 82.56 106 LEU A N 1
ATOM 836 C CA . LEU A 1 106 ? 18.426 -1.811 -7.105 1.00 82.56 106 LEU A CA 1
ATOM 837 C C . LEU A 1 106 ? 19.011 -1.049 -5.904 1.00 82.56 106 LEU A C 1
ATOM 839 O O . LEU A 1 106 ? 18.835 -1.474 -4.766 1.00 82.56 106 LEU A O 1
ATOM 843 N N . VAL A 1 107 ? 19.636 0.114 -6.124 1.00 84.88 107 VAL A N 1
ATOM 844 C CA . VAL A 1 107 ? 20.068 1.000 -5.023 1.00 84.88 107 VAL A CA 1
ATOM 845 C C . VAL A 1 107 ? 18.860 1.491 -4.229 1.00 84.88 107 VAL A C 1
ATOM 847 O O . VAL A 1 107 ? 18.902 1.606 -3.006 1.00 84.88 107 VAL A O 1
ATOM 850 N N . ILE A 1 108 ? 17.767 1.755 -4.938 1.00 85.06 108 ILE A N 1
ATOM 851 C CA . ILE A 1 108 ? 16.553 2.296 -4.357 1.00 85.06 108 ILE A CA 1
ATOM 852 C C . ILE A 1 108 ? 15.733 1.163 -3.700 1.00 85.06 108 ILE A C 1
ATOM 854 O O . ILE A 1 108 ? 14.971 1.417 -2.770 1.00 85.06 108 ILE A O 1
ATOM 858 N N . TYR A 1 109 ? 15.893 -0.096 -4.113 1.00 87.12 109 TYR A N 1
ATOM 859 C CA . TYR A 1 109 ? 15.117 -1.237 -3.607 1.00 87.12 109 TYR A CA 1
ATOM 860 C C . TYR A 1 109 ? 15.164 -1.416 -2.075 1.00 87.12 109 TYR A C 1
ATOM 862 O O . TYR A 1 109 ? 14.138 -1.701 -1.460 1.00 87.12 109 TYR A O 1
ATOM 870 N N . LEU A 1 110 ? 16.320 -1.219 -1.428 1.00 87.38 110 LEU A N 1
ATOM 871 C CA . LEU A 1 110 ? 16.430 -1.377 0.031 1.00 87.38 110 LEU A CA 1
ATOM 872 C C . LEU A 1 110 ? 15.536 -0.404 0.819 1.00 87.38 110 LEU A C 1
ATOM 874 O O . LEU A 1 110 ? 14.754 -0.878 1.643 1.00 87.38 110 LEU A O 1
ATOM 878 N N . PRO A 1 111 ? 15.589 0.926 0.592 1.00 88.44 111 PRO A N 1
ATOM 879 C CA . PRO A 1 111 ? 14.662 1.836 1.255 1.00 88.44 111 PRO A CA 1
ATOM 880 C C . PRO A 1 111 ? 13.200 1.518 0.927 1.00 88.44 111 PRO A C 1
ATOM 882 O O . PRO A 1 111 ? 12.364 1.609 1.819 1.00 88.44 111 PRO A O 1
ATOM 885 N N . PHE A 1 112 ? 12.890 1.058 -0.292 1.00 88.81 112 PHE A N 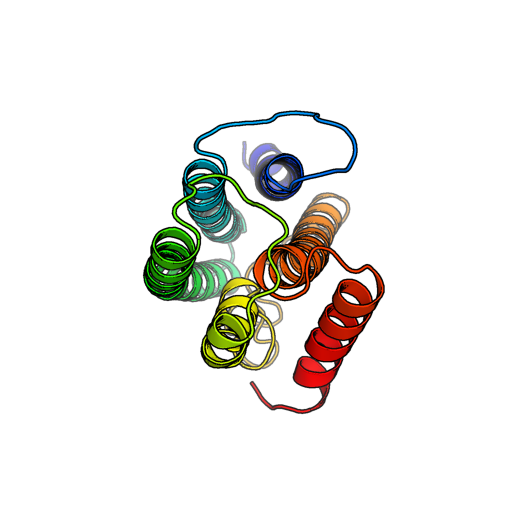1
ATOM 886 C CA . PHE A 1 112 ? 11.527 0.643 -0.642 1.00 88.81 112 PHE A CA 1
ATOM 887 C C . PHE A 1 112 ? 10.994 -0.472 0.246 1.00 88.81 112 PHE A C 1
ATOM 889 O O . PHE A 1 112 ? 9.846 -0.434 0.671 1.00 88.81 112 PHE A O 1
ATOM 896 N N . LEU A 1 113 ? 11.836 -1.460 0.539 1.00 88.81 113 LEU A N 1
ATOM 897 C CA . LEU A 1 113 ? 11.463 -2.607 1.353 1.00 88.81 113 LEU A CA 1
ATOM 898 C C . LEU A 1 113 ? 11.029 -2.176 2.759 1.00 88.81 113 LEU A C 1
ATOM 900 O O . LEU A 1 113 ? 10.028 -2.675 3.270 1.00 88.81 113 LEU A O 1
ATOM 904 N N . PHE A 1 114 ? 11.726 -1.206 3.356 1.00 88.12 114 PHE A N 1
ATOM 905 C CA . PHE A 1 114 ? 11.326 -0.632 4.642 1.00 88.12 114 PHE A CA 1
ATOM 906 C C . PHE A 1 114 ? 10.008 0.139 4.554 1.00 88.12 114 PHE A C 1
ATOM 908 O O . PHE A 1 114 ? 9.189 0.024 5.462 1.00 88.12 114 PHE A O 1
ATOM 915 N N . MET A 1 115 ? 9.773 0.864 3.457 1.00 88.88 115 MET A N 1
ATOM 916 C CA . MET A 1 115 ? 8.494 1.548 3.241 1.00 88.88 115 MET A CA 1
ATOM 917 C C . MET A 1 115 ? 7.337 0.553 3.108 1.00 88.88 115 MET A C 1
ATOM 919 O O . MET A 1 115 ? 6.293 0.752 3.715 1.00 88.88 115 MET A O 1
ATOM 923 N N . VAL A 1 116 ? 7.540 -0.554 2.388 1.00 89.31 116 VAL A N 1
ATOM 924 C CA . VAL A 1 116 ? 6.544 -1.629 2.251 1.00 89.31 116 VAL A CA 1
ATOM 925 C C . VAL A 1 116 ? 6.230 -2.283 3.600 1.00 89.31 116 VAL A C 1
ATOM 927 O O . VAL A 1 116 ? 5.067 -2.544 3.897 1.00 89.31 116 VAL A O 1
ATOM 930 N N . LEU A 1 117 ? 7.241 -2.53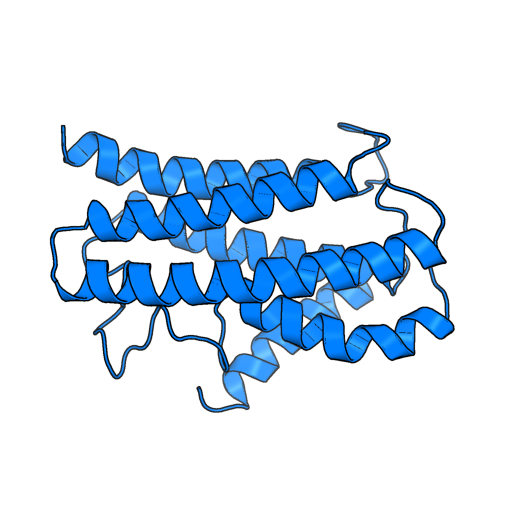3 4.439 1.00 87.38 117 LEU A N 1
ATOM 931 C CA . LEU A 1 117 ? 7.028 -3.065 5.792 1.00 87.38 117 LEU A CA 1
ATOM 932 C C . LEU A 1 117 ? 6.205 -2.112 6.663 1.00 87.38 117 LEU A C 1
ATOM 934 O O . LEU A 1 117 ? 5.331 -2.563 7.405 1.00 87.38 117 LEU A O 1
ATOM 938 N N . ALA A 1 118 ? 6.499 -0.815 6.573 1.00 86.38 118 ALA A N 1
ATOM 939 C CA . ALA A 1 118 ? 5.824 0.209 7.351 1.00 86.38 118 ALA A CA 1
ATOM 940 C C . ALA A 1 118 ? 4.363 0.404 6.922 1.00 86.38 118 ALA A C 1
ATOM 942 O O . ALA A 1 118 ? 3.506 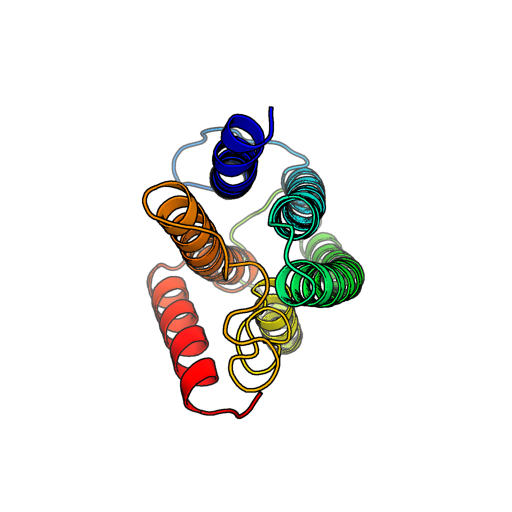0.548 7.791 1.00 86.38 118 ALA A O 1
ATOM 943 N N . GLU A 1 119 ? 4.078 0.338 5.618 1.00 85.12 119 GLU A N 1
ATOM 944 C CA . GLU A 1 119 ? 2.719 0.444 5.068 1.00 85.12 119 GLU A CA 1
ATOM 945 C C . GLU A 1 119 ? 1.849 -0.765 5.440 1.00 85.12 119 GLU A C 1
ATOM 947 O O . GLU A 1 119 ? 0.686 -0.629 5.809 1.00 85.12 119 GLU A O 1
ATOM 952 N N . LEU A 1 120 ? 2.436 -1.965 5.438 1.00 83.56 120 LEU A N 1
ATOM 953 C CA . LEU A 1 120 ? 1.752 -3.193 5.850 1.00 83.56 120 LEU A CA 1
ATOM 954 C C . LEU A 1 120 ? 1.476 -3.267 7.363 1.00 83.56 120 LEU A C 1
ATOM 956 O O . LEU A 1 120 ? 0.889 -4.253 7.810 1.00 83.56 120 LEU A O 1
ATOM 960 N N . ASN A 1 121 ? 1.918 -2.277 8.152 1.00 80.06 121 ASN A N 1
ATOM 961 C CA . ASN A 1 121 ? 1.839 -2.264 9.617 1.00 80.06 121 ASN A CA 1
ATOM 962 C C . ASN A 1 121 ? 2.355 -3.574 10.247 1.00 80.06 121 ASN A C 1
ATOM 964 O O . ASN A 1 121 ? 1.805 -4.073 11.228 1.00 80.06 121 ASN A O 1
ATOM 968 N N . ARG A 1 122 ? 3.395 -4.184 9.657 1.00 76.31 122 ARG A N 1
ATOM 969 C CA . ARG A 1 122 ? 3.986 -5.443 10.143 1.00 76.31 122 ARG A CA 1
ATOM 970 C C . ARG A 1 122 ? 5.271 -5.179 10.914 1.00 76.31 122 ARG A C 1
ATOM 972 O O . ARG A 1 122 ? 5.984 -4.213 10.653 1.00 76.31 122 ARG A O 1
ATOM 979 N N . ALA A 1 123 ? 5.582 -6.088 11.842 1.00 71.50 123 ALA A N 1
ATOM 980 C CA . ALA A 1 123 ? 6.793 -6.013 12.651 1.00 71.50 123 ALA A CA 1
ATOM 981 C C . ALA A 1 123 ? 8.031 -5.857 11.742 1.00 71.50 123 ALA A C 1
ATOM 983 O O . ALA A 1 123 ? 8.149 -6.599 10.758 1.00 71.50 123 ALA A O 1
ATOM 984 N N . PRO A 1 124 ? 8.938 -4.908 12.034 1.00 69.00 124 PRO A N 1
ATOM 985 C CA . PRO A 1 124 ? 9.064 -4.132 13.279 1.00 69.00 124 PRO A CA 1
ATOM 986 C C . PRO A 1 124 ? 8.062 -2.971 13.455 1.00 69.00 124 PRO A C 1
ATOM 988 O O . PRO A 1 124 ? 7.770 -2.578 14.572 1.00 69.00 124 PRO A O 1
ATOM 991 N N . PHE A 1 125 ? 7.439 -2.467 12.392 1.00 80.19 125 PHE A N 1
ATOM 992 C CA . PHE A 1 125 ? 6.543 -1.303 12.448 1.00 80.19 125 PHE A CA 1
ATOM 993 C C . PHE A 1 125 ? 5.083 -1.668 12.788 1.00 80.19 125 PHE A C 1
ATOM 995 O O . PHE A 1 125 ? 4.143 -1.164 12.181 1.00 80.19 125 PHE A O 1
ATOM 1002 N N . ASP A 1 126 ? 4.867 -2.564 13.749 1.00 79.19 126 ASP A N 1
ATOM 1003 C CA . ASP A 1 126 ? 3.531 -3.033 14.148 1.00 79.19 126 ASP A CA 1
ATOM 1004 C C . ASP A 1 126 ? 3.047 -2.329 15.428 1.00 79.19 126 ASP A C 1
ATOM 1006 O O . ASP A 1 126 ? 3.027 -2.903 16.521 1.00 79.19 126 ASP A O 1
ATOM 1010 N N . PHE A 1 127 ? 2.674 -1.049 15.295 1.00 68.81 127 PHE A N 1
ATOM 1011 C CA . PHE A 1 127 ? 2.060 -0.271 16.382 1.00 68.81 127 PHE A CA 1
ATOM 1012 C C . PHE A 1 127 ? 0.535 -0.436 16.462 1.00 68.81 127 PHE A C 1
ATOM 1014 O O . PHE A 1 127 ? -0.077 0.008 17.438 1.00 68.81 127 PHE A O 1
ATOM 1021 N N . ALA A 1 128 ? -0.077 -1.053 15.448 1.00 67.12 128 ALA A N 1
ATOM 1022 C CA . ALA A 1 128 ? -1.520 -1.225 15.323 1.00 67.12 128 ALA A CA 1
ATOM 1023 C C . ALA A 1 128 ? -2.043 -2.401 16.160 1.00 67.12 128 ALA A C 1
ATOM 1025 O O . ALA A 1 128 ? -3.055 -2.256 16.852 1.00 67.12 128 ALA A O 1
ATOM 1026 N N . GLU A 1 129 ? -1.351 -3.546 16.128 1.00 68.94 129 GLU A N 1
ATOM 1027 C CA . GLU A 1 129 ? -1.799 -4.787 16.775 1.00 68.94 129 GLU A CA 1
ATOM 1028 C C . GLU A 1 129 ? -1.093 -5.068 18.104 1.00 68.94 129 GLU A C 1
ATOM 1030 O O . GLU A 1 129 ? -1.390 -6.082 18.731 1.00 68.94 129 GLU A O 1
ATOM 1035 N N . GLY A 1 130 ? -0.182 -4.186 18.544 1.00 67.06 130 GLY A N 1
ATOM 1036 C CA . GLY A 1 130 ? 0.720 -4.360 19.687 1.00 67.06 130 GLY A CA 1
ATOM 1037 C C . GLY A 1 130 ? 0.120 -5.136 20.866 1.00 67.06 130 GLY A C 1
ATOM 1038 O O . GLY A 1 130 ? -0.447 -4.548 21.781 1.00 67.06 130 GLY A O 1
ATOM 1039 N N . GLU A 1 131 ? 0.261 -6.465 20.853 1.00 65.56 131 GLU A N 1
ATOM 1040 C CA . GLU A 1 131 ? -0.397 -7.384 21.801 1.00 65.56 131 GLU A CA 1
ATOM 1041 C C . GLU A 1 131 ? 0.011 -7.114 23.254 1.00 65.56 131 GLU A C 1
ATOM 1043 O O . GLU A 1 131 ? -0.790 -7.2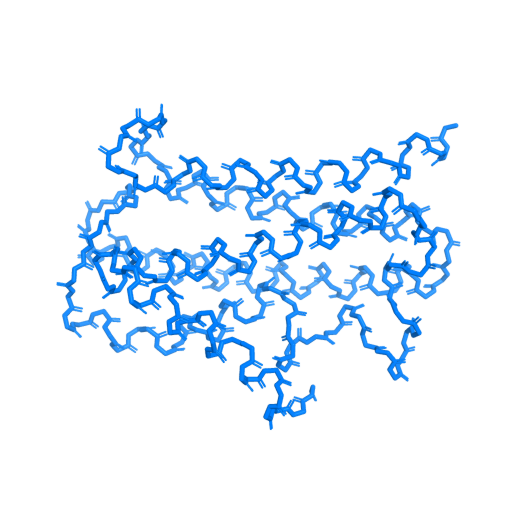79 24.173 1.00 65.56 131 GLU A O 1
ATOM 1048 N N . SER A 1 132 ? 1.241 -6.633 23.446 1.00 63.22 132 SER A N 1
ATOM 1049 C CA . SER A 1 132 ? 1.796 -6.225 24.736 1.00 63.22 132 SER A CA 1
ATOM 1050 C C . SER A 1 132 ? 1.157 -4.957 25.308 1.00 63.22 132 SER A C 1
ATOM 1052 O O . SER A 1 132 ? 1.242 -4.736 26.513 1.00 63.22 132 SER A O 1
ATOM 1054 N N . GLU A 1 133 ? 0.529 -4.124 24.472 1.00 66.88 133 GLU A N 1
ATOM 1055 C CA . GLU A 1 133 ? 0.004 -2.804 24.854 1.00 66.88 133 GLU A CA 1
ATOM 1056 C C . GLU A 1 133 ? -1.521 -2.692 24.704 1.00 66.88 133 GLU A C 1
ATOM 1058 O O . GLU A 1 133 ? -2.174 -2.028 25.509 1.00 66.88 133 GLU A O 1
ATOM 1063 N N . LEU A 1 134 ? -2.099 -3.320 23.675 1.00 63.38 134 LEU A N 1
ATOM 1064 C CA . LEU A 1 134 ? -3.478 -3.092 23.231 1.00 63.38 134 LEU A CA 1
ATOM 1065 C C . LEU A 1 134 ? -4.324 -4.371 23.120 1.00 63.38 134 LEU A C 1
ATOM 1067 O O . LEU A 1 134 ? -5.439 -4.299 22.611 1.00 63.38 134 LEU A O 1
ATOM 1071 N N . VAL A 1 135 ? -3.837 -5.530 23.591 1.00 57.81 135 VAL A N 1
ATOM 1072 C CA . VAL A 1 135 ? -4.602 -6.800 23.681 1.00 57.81 135 VAL A CA 1
ATOM 1073 C C . VAL A 1 135 ? -5.244 -7.222 22.336 1.00 57.81 135 VAL A C 1
ATOM 1075 O O . VAL A 1 135 ? -6.215 -7.967 22.343 1.00 57.81 135 VAL A O 1
ATOM 1078 N N . SER A 1 136 ? -4.675 -6.788 21.193 1.00 63.22 136 SER A N 1
ATOM 1079 C CA . SER A 1 136 ? -5.115 -6.932 19.773 1.00 63.22 136 SER A CA 1
ATOM 1080 C C . SER A 1 136 ? -5.649 -5.673 19.054 1.00 63.22 136 SER A C 1
ATOM 1082 O O . SER A 1 136 ? -6.118 -5.758 17.919 1.00 63.22 136 SER A O 1
ATOM 1084 N N . GLY A 1 137 ? -5.522 -4.479 19.646 1.00 74.31 137 GLY A N 1
ATOM 1085 C CA . GLY A 1 137 ? -5.670 -3.214 18.912 1.00 74.31 137 GLY A CA 1
ATOM 1086 C C . GLY A 1 137 ? -7.083 -2.964 18.377 1.00 74.31 137 GLY A C 1
ATOM 1087 O O . GLY A 1 137 ? -8.060 -3.051 19.118 1.00 74.31 137 GLY A O 1
ATOM 1088 N N . TYR A 1 138 ? -7.199 -2.621 17.092 1.00 69.94 138 TYR A N 1
ATOM 1089 C CA . TYR A 1 138 ? -8.479 -2.300 16.442 1.00 69.94 138 TYR A CA 1
ATOM 1090 C C . TYR A 1 138 ? -9.344 -3.543 16.137 1.00 69.94 138 TYR A C 1
ATOM 1092 O O . TYR A 1 138 ? -10.546 -3.412 15.911 1.00 69.94 138 TYR A O 1
ATOM 1100 N N . ASN A 1 139 ? -8.764 -4.747 16.216 1.00 76.69 139 ASN A N 1
ATOM 1101 C CA . ASN A 1 139 ? -9.430 -6.023 15.932 1.00 76.69 139 ASN A CA 1
ATOM 1102 C C . ASN A 1 139 ? -10.205 -6.604 17.134 1.00 76.69 139 ASN A C 1
ATOM 1104 O O . ASN A 1 139 ? -10.951 -7.565 16.961 1.00 76.69 139 ASN A O 1
ATOM 1108 N N . VAL A 1 140 ? -10.083 -6.012 18.331 1.00 72.94 140 VAL A N 1
ATOM 1109 C CA . VAL A 1 140 ? -10.563 -6.577 19.616 1.00 72.94 140 VAL A CA 1
ATOM 1110 C C . VAL A 1 140 ? -12.054 -6.930 19.622 1.00 72.94 140 VAL A C 1
ATOM 1112 O O . VAL A 1 140 ? -12.445 -7.945 20.194 1.00 72.94 140 VAL A O 1
ATOM 1115 N N . GLU A 1 141 ? -12.905 -6.099 19.018 1.00 80.19 141 GLU A N 1
ATOM 1116 C CA . GLU A 1 141 ? -14.355 -6.344 19.013 1.00 80.19 141 GLU A CA 1
ATOM 1117 C C . GLU A 1 141 ? -14.815 -7.162 17.800 1.00 80.19 141 GLU A C 1
ATOM 1119 O O . GLU A 1 141 ? -15.955 -7.638 17.771 1.00 80.19 141 GLU A O 1
ATOM 1124 N N . TYR A 1 142 ? -13.965 -7.306 16.774 1.00 82.81 142 TYR A N 1
ATOM 1125 C CA . TYR A 1 142 ? -14.351 -7.946 15.522 1.00 82.81 142 TYR A CA 1
ATOM 1126 C C . TYR A 1 142 ? -14.436 -9.458 15.692 1.00 82.81 142 TYR A C 1
ATOM 1128 O O . TYR A 1 142 ? -13.484 -10.120 16.089 1.00 82.81 142 TYR A O 1
ATOM 1136 N N . SER A 1 143 ? -15.599 -10.023 15.366 1.00 81.31 143 SER A N 1
ATOM 1137 C CA . SER A 1 143 ? -15.850 -11.460 15.457 1.00 81.31 143 SER A CA 1
ATOM 1138 C C . SER A 1 143 ? -16.326 -12.033 14.125 1.00 81.31 143 SER A C 1
ATOM 1140 O O . SER A 1 143 ? -16.902 -11.336 13.285 1.00 81.31 143 SER A O 1
ATOM 1142 N N . SER A 1 144 ? -16.119 -13.339 13.944 1.00 85.94 144 SER A N 1
ATOM 1143 C CA . SER A 1 144 ? -16.634 -14.129 12.817 1.00 85.94 144 SER A CA 1
ATOM 1144 C C . SER A 1 144 ? -16.265 -13.562 11.432 1.00 85.94 144 SER A C 1
ATOM 1146 O O . SER A 1 144 ? -15.087 -13.434 11.112 1.00 85.94 144 SER A O 1
ATOM 1148 N N . VAL A 1 145 ? -17.254 -13.231 10.599 1.00 87.75 145 VAL A N 1
ATOM 1149 C CA . VAL A 1 145 ? -17.090 -12.795 9.205 1.00 87.75 145 VAL A CA 1
ATOM 1150 C C . VAL A 1 145 ? -16.307 -11.488 9.104 1.00 87.75 145 VAL A C 1
ATOM 1152 O O . VAL A 1 145 ? -15.429 -11.361 8.256 1.00 87.75 145 VAL A O 1
ATOM 1155 N N . ALA A 1 146 ? -16.598 -10.527 9.979 1.00 86.12 146 ALA A N 1
ATOM 1156 C CA . ALA A 1 146 ? -15.962 -9.215 9.954 1.00 86.12 146 ALA A CA 1
ATOM 1157 C C . ALA A 1 146 ? -14.458 -9.314 10.276 1.00 86.12 146 ALA A C 1
ATOM 1159 O O . ALA A 1 146 ? -13.640 -8.687 9.611 1.00 86.12 146 ALA A O 1
ATOM 1160 N N . PHE A 1 147 ? -14.096 -10.190 11.219 1.00 85.44 147 PHE A N 1
ATOM 1161 C CA . PHE A 1 147 ? -12.705 -10.529 11.526 1.00 85.44 147 PHE A CA 1
ATOM 1162 C C . PHE A 1 147 ? -12.007 -11.186 10.329 1.00 85.44 147 PHE A C 1
ATOM 1164 O O . PHE A 1 147 ? -10.923 -10.767 9.936 1.00 85.44 147 PHE A O 1
ATOM 1171 N N . VAL A 1 148 ? -12.650 -12.173 9.694 1.00 89.50 148 VAL A N 1
ATOM 1172 C CA . VAL A 1 148 ? -12.087 -12.855 8.514 1.00 89.50 148 VAL A CA 1
ATOM 1173 C C . VAL A 1 148 ? -11.818 -11.874 7.369 1.00 89.50 148 VAL A C 1
ATOM 1175 O O . VAL A 1 148 ? -10.779 -11.980 6.724 1.00 89.50 148 VAL A O 1
ATOM 1178 N N . LEU A 1 149 ? -12.708 -10.905 7.132 1.00 89.25 149 LEU A N 1
ATOM 1179 C CA . LEU A 1 149 ? -12.529 -9.889 6.089 1.00 89.25 149 LEU A CA 1
ATOM 1180 C C . LEU A 1 149 ? -11.318 -8.981 6.346 1.00 89.25 149 LEU A C 1
ATOM 1182 O O . LEU A 1 149 ? -10.595 -8.678 5.399 1.00 89.25 149 LEU A O 1
ATOM 1186 N N . LEU A 1 150 ? -11.062 -8.596 7.602 1.00 86.88 150 LEU A N 1
ATOM 1187 C CA . LEU A 1 150 ? -9.880 -7.803 7.962 1.00 86.88 150 LEU A CA 1
ATOM 1188 C C . LEU A 1 150 ? -8.589 -8.577 7.677 1.00 86.88 150 LEU A C 1
ATOM 1190 O O . LEU A 1 150 ? -7.732 -8.084 6.947 1.00 86.88 150 LEU A O 1
ATOM 1194 N N . PHE A 1 151 ? -8.484 -9.827 8.137 1.00 87.31 151 PHE A N 1
ATOM 1195 C CA . PHE A 1 151 ? -7.299 -10.646 7.853 1.00 87.31 151 PHE A CA 1
ATOM 1196 C C . PHE A 1 151 ? -7.123 -10.925 6.364 1.00 87.31 151 PHE A C 1
ATOM 1198 O O . PHE A 1 151 ? -6.001 -10.896 5.862 1.00 87.31 151 PHE A O 1
ATOM 1205 N N . LEU A 1 152 ? -8.213 -11.179 5.638 1.00 90.62 152 LEU A N 1
ATOM 1206 C CA . LEU A 1 152 ? -8.140 -11.400 4.199 1.00 90.62 152 LEU A CA 1
ATOM 1207 C C . LEU A 1 152 ? -7.638 -10.148 3.468 1.00 90.62 152 LEU A C 1
ATOM 1209 O O . LEU A 1 152 ? -6.830 -10.274 2.551 1.00 90.62 152 LEU A O 1
ATOM 1213 N N . GLY A 1 153 ? -8.065 -8.960 3.902 1.00 89.69 153 GLY A N 1
ATOM 1214 C CA . GLY A 1 153 ? -7.538 -7.683 3.424 1.00 89.69 153 GLY A CA 1
ATOM 1215 C C . GLY A 1 153 ? -6.044 -7.522 3.712 1.00 89.69 153 GLY A C 1
ATOM 1216 O O . GLY A 1 153 ? -5.274 -7.279 2.788 1.00 89.69 153 GLY A O 1
ATOM 1217 N N . GLU A 1 154 ? -5.598 -7.747 4.952 1.00 87.56 154 GLU A N 1
ATOM 1218 C CA . GLU A 1 154 ? -4.182 -7.599 5.324 1.00 87.56 154 GLU A CA 1
ATOM 1219 C C . GLU A 1 154 ? -3.263 -8.580 4.582 1.00 87.56 154 GLU A C 1
ATOM 1221 O O . GLU A 1 154 ? -2.196 -8.202 4.097 1.00 87.56 154 GLU A O 1
ATOM 1226 N N . TYR A 1 155 ? -3.651 -9.857 4.489 1.00 89.44 155 TYR A N 1
ATOM 1227 C CA . TYR A 1 155 ? -2.862 -10.858 3.766 1.00 89.44 155 TYR A CA 1
ATOM 1228 C C . TYR A 1 155 ? -2.919 -10.642 2.252 1.00 89.44 155 TYR A C 1
ATOM 1230 O O . TYR A 1 155 ? -1.923 -10.879 1.565 1.00 89.44 155 TYR A O 1
ATOM 1238 N N . GLY A 1 156 ? -4.050 -10.162 1.732 1.00 92.69 156 GLY A N 1
ATOM 1239 C CA . GLY A 1 156 ? -4.178 -9.751 0.339 1.00 92.69 156 GLY A CA 1
ATOM 1240 C C . GLY A 1 156 ? -3.254 -8.583 -0.000 1.00 92.69 156 GLY A C 1
ATOM 1241 O O . GLY A 1 156 ? -2.557 -8.650 -1.010 1.00 92.69 156 GLY A O 1
ATOM 1242 N N . ALA A 1 157 ? -3.162 -7.579 0.877 1.00 91.00 157 ALA A N 1
ATOM 1243 C CA . ALA A 1 157 ? -2.213 -6.476 0.749 1.00 91.00 157 ALA A CA 1
ATOM 1244 C C . ALA A 1 157 ? -0.761 -6.978 0.826 1.00 91.00 157 ALA A C 1
ATOM 1246 O O . ALA A 1 157 ? 0.073 -6.602 0.005 1.00 91.00 157 ALA A O 1
ATOM 1247 N N . LEU A 1 158 ? -0.447 -7.901 1.743 1.00 91.88 158 LEU A N 1
ATOM 1248 C CA . LEU A 1 158 ? 0.897 -8.483 1.852 1.00 91.88 158 LEU A CA 1
ATOM 1249 C C . LEU A 1 158 ? 1.327 -9.182 0.553 1.00 91.88 158 LEU A C 1
ATOM 1251 O O . LEU A 1 158 ? 2.451 -8.991 0.078 1.00 91.88 158 LEU A O 1
ATOM 1255 N N . LEU A 1 159 ? 0.426 -9.958 -0.055 1.00 92.94 159 LEU A N 1
ATOM 1256 C CA . LEU A 1 159 ? 0.661 -10.555 -1.368 1.00 92.94 159 LEU A CA 1
ATOM 1257 C C . LEU A 1 159 ? 0.791 -9.482 -2.452 1.00 92.94 159 LEU A C 1
ATOM 1259 O O . LEU A 1 159 ? 1.742 -9.528 -3.233 1.00 92.94 159 LEU A O 1
ATOM 1263 N N . PHE A 1 160 ? -0.091 -8.487 -2.464 1.00 93.56 160 PHE A N 1
ATOM 1264 C CA . PHE A 1 160 ? -0.056 -7.394 -3.427 1.00 93.56 160 PHE A CA 1
ATOM 1265 C C . PHE A 1 160 ? 1.291 -6.655 -3.403 1.00 93.56 160 PHE A C 1
ATOM 1267 O O . PHE A 1 160 ? 1.960 -6.568 -4.432 1.00 93.56 160 PHE A O 1
ATOM 1274 N N . PHE A 1 161 ? 1.778 -6.222 -2.239 1.00 92.50 161 PHE A N 1
ATOM 1275 C CA . PHE A 1 161 ? 3.067 -5.534 -2.134 1.00 92.50 161 PHE A CA 1
ATOM 1276 C C . PHE A 1 161 ? 4.257 -6.432 -2.525 1.00 92.50 161 PHE A C 1
ATOM 1278 O O . PHE A 1 161 ? 5.220 -5.957 -3.140 1.00 92.50 161 PHE A O 1
ATOM 1285 N N . SER A 1 162 ? 4.191 -7.745 -2.265 1.00 92.31 162 SER A N 1
ATOM 1286 C CA . SER A 1 162 ? 5.202 -8.696 -2.765 1.00 92.31 162 SER A CA 1
ATOM 1287 C C . SER A 1 162 ? 5.206 -8.794 -4.298 1.00 92.31 162 SER A C 1
ATOM 1289 O O . SER A 1 162 ? 6.265 -8.902 -4.917 1.00 92.31 162 SER A O 1
ATOM 1291 N N . THR A 1 163 ? 4.042 -8.667 -4.941 1.00 92.25 163 THR A N 1
ATOM 1292 C CA . THR A 1 163 ? 3.960 -8.596 -6.404 1.00 92.25 163 THR A CA 1
ATOM 1293 C C . THR A 1 163 ? 4.415 -7.240 -6.934 1.00 92.25 163 THR A C 1
ATOM 1295 O O . THR A 1 163 ? 5.204 -7.200 -7.876 1.00 92.25 163 THR A O 1
ATOM 1298 N N . LEU A 1 164 ? 4.036 -6.135 -6.290 1.00 92.00 164 LEU A N 1
ATOM 1299 C CA . LEU A 1 164 ? 4.405 -4.780 -6.695 1.00 92.00 164 LEU A CA 1
ATOM 1300 C C . LEU A 1 164 ? 5.924 -4.558 -6.641 1.00 92.00 164 LEU A C 1
ATOM 1302 O O . LEU A 1 164 ? 6.505 -4.036 -7.591 1.00 92.00 164 LEU A O 1
ATOM 1306 N N . THR A 1 165 ? 6.597 -5.033 -5.588 1.00 90.75 165 THR A N 1
ATOM 1307 C CA . THR A 1 165 ? 8.072 -5.023 -5.510 1.00 90.75 165 THR A CA 1
ATOM 1308 C C . THR A 1 165 ? 8.709 -5.783 -6.682 1.00 90.75 165 THR A C 1
ATOM 1310 O O . THR A 1 165 ? 9.673 -5.306 -7.282 1.00 90.75 165 THR A O 1
ATOM 1313 N N . SER A 1 166 ? 8.147 -6.930 -7.077 1.00 91.31 166 SER A N 1
ATOM 1314 C CA . SER A 1 166 ? 8.637 -7.687 -8.236 1.00 91.31 166 SER A CA 1
ATOM 1315 C C . SER A 1 166 ? 8.404 -6.969 -9.572 1.00 91.31 166 SER A C 1
ATOM 1317 O O . SER A 1 166 ? 9.264 -7.038 -10.452 1.00 91.31 166 SER A O 1
ATOM 1319 N N . VAL A 1 167 ? 7.279 -6.258 -9.729 1.00 90.50 167 VAL A N 1
ATOM 1320 C CA . VAL A 1 167 ? 6.970 -5.475 -10.937 1.00 90.50 167 VAL A CA 1
ATOM 1321 C C . VAL A 1 167 ? 7.974 -4.337 -11.094 1.00 90.50 167 VAL A C 1
ATOM 1323 O O . VAL A 1 167 ? 8.529 -4.171 -12.177 1.00 90.50 167 VAL A O 1
ATOM 1326 N N . LEU A 1 168 ? 8.237 -3.596 -10.014 1.00 89.38 168 LEU A N 1
ATOM 1327 C CA . LEU A 1 168 ? 9.083 -2.402 -10.050 1.00 89.38 168 LEU A CA 1
ATOM 1328 C C . LEU A 1 168 ? 10.578 -2.705 -10.229 1.00 89.38 168 LEU A C 1
ATOM 1330 O O . LEU A 1 168 ? 11.265 -1.939 -10.902 1.00 89.38 168 LEU A O 1
ATOM 1334 N N . PHE A 1 169 ? 11.092 -3.784 -9.623 1.00 88.81 169 PHE A N 1
ATOM 1335 C CA . PHE A 1 169 ? 12.542 -4.039 -9.571 1.00 88.81 169 PHE A CA 1
ATOM 1336 C C . PHE A 1 169 ? 13.003 -5.304 -10.296 1.00 88.81 169 PHE A C 1
ATOM 1338 O O . PHE A 1 169 ? 14.167 -5.376 -10.682 1.00 88.81 169 PHE A O 1
ATOM 1345 N N . PHE A 1 170 ? 12.134 -6.305 -10.470 1.00 89.31 170 PHE A N 1
ATOM 1346 C CA . PHE A 1 170 ? 12.514 -7.656 -10.911 1.00 89.31 170 PHE A CA 1
ATOM 1347 C C . PHE A 1 170 ? 11.703 -8.153 -12.113 1.00 89.31 170 PHE A C 1
ATOM 1349 O O . PHE A 1 170 ? 11.478 -9.363 -12.245 1.00 89.31 170 PHE A O 1
ATOM 1356 N N . SER A 1 171 ? 11.242 -7.225 -12.961 1.00 88.19 171 SER A N 1
ATOM 1357 C CA . SER A 1 171 ? 10.529 -7.500 -14.216 1.00 88.19 171 SER A CA 1
ATOM 1358 C C . SER A 1 171 ? 9.420 -8.557 -14.097 1.00 88.19 171 SER A C 1
ATOM 1360 O O . SER A 1 171 ? 9.317 -9.440 -14.944 1.00 88.19 171 SER A O 1
ATOM 1362 N N . PHE A 1 172 ? 8.619 -8.496 -13.028 1.00 88.81 172 PHE A N 1
ATOM 1363 C CA . PHE A 1 172 ? 7.496 -9.411 -12.781 1.00 88.81 172 PHE A CA 1
ATOM 1364 C C . PHE A 1 172 ? 7.877 -10.906 -12.764 1.00 88.81 172 PHE A C 1
ATOM 1366 O O . PHE A 1 172 ? 7.160 -11.775 -13.261 1.00 88.81 172 PHE A O 1
ATOM 1373 N N . SER A 1 173 ? 9.033 -11.237 -12.188 1.00 90.12 173 SER A N 1
ATOM 1374 C CA . SER A 1 173 ? 9.437 -12.633 -12.011 1.00 90.12 173 SER A CA 1
ATOM 1375 C C . SER A 1 173 ? 8.715 -13.293 -10.828 1.00 90.12 173 SER A C 1
ATOM 1377 O O . SER A 1 173 ? 8.818 -12.852 -9.684 1.00 90.12 173 SER A O 1
ATOM 1379 N N . PHE A 1 174 ? 8.043 -14.424 -11.079 1.00 89.62 174 PHE A N 1
ATOM 1380 C CA . PHE A 1 174 ? 7.361 -15.201 -10.030 1.00 89.62 174 PHE A CA 1
ATOM 1381 C C . PHE A 1 174 ? 8.302 -15.654 -8.905 1.00 89.62 174 PHE A C 1
ATOM 1383 O O . PHE A 1 174 ? 7.903 -15.707 -7.743 1.00 89.62 174 PHE A O 1
ATOM 1390 N N . LEU A 1 175 ? 9.567 -15.946 -9.234 1.00 91.88 175 LEU A N 1
ATOM 1391 C CA . LEU A 1 175 ? 10.577 -16.291 -8.235 1.00 91.88 175 LEU A CA 1
ATOM 1392 C C . LEU A 1 175 ? 10.836 -15.121 -7.278 1.00 91.88 175 LEU A C 1
ATOM 1394 O O . LEU A 1 175 ? 10.922 -15.341 -6.072 1.00 91.88 175 LEU A O 1
ATOM 1398 N N . ALA A 1 176 ? 10.925 -13.890 -7.793 1.00 90.31 176 ALA A N 1
ATOM 1399 C CA . ALA A 1 176 ? 11.108 -12.717 -6.950 1.00 90.31 176 ALA A CA 1
ATOM 1400 C C . ALA A 1 176 ? 9.892 -12.491 -6.048 1.00 90.31 176 ALA A C 1
ATOM 1402 O O . ALA A 1 176 ? 10.086 -12.250 -4.865 1.00 90.31 176 ALA A O 1
ATOM 1403 N N . VAL A 1 177 ? 8.661 -12.657 -6.550 1.00 92.12 177 VAL A N 1
ATOM 1404 C CA . VAL A 1 177 ? 7.445 -12.573 -5.714 1.00 92.12 177 VAL A CA 1
ATOM 1405 C C . VAL A 1 177 ? 7.530 -13.534 -4.528 1.00 92.12 177 VAL A C 1
ATOM 1407 O O . VAL A 1 177 ? 7.341 -13.129 -3.381 1.00 92.12 177 VAL A O 1
ATOM 1410 N N . TYR A 1 178 ? 7.867 -14.799 -4.793 1.00 92.44 178 TYR A N 1
ATOM 1411 C CA . TYR A 1 178 ? 8.006 -15.806 -3.745 1.00 92.44 178 TYR A CA 1
ATOM 1412 C C . TYR A 1 178 ? 9.105 -15.436 -2.738 1.00 92.44 178 TYR A C 1
ATOM 1414 O O . TYR A 1 178 ? 8.873 -15.476 -1.530 1.00 92.44 178 TYR A O 1
ATOM 1422 N N . LEU A 1 179 ? 10.279 -15.013 -3.218 1.00 92.12 179 LEU A N 1
ATOM 1423 C CA . LEU A 1 179 ? 11.378 -14.584 -2.350 1.00 92.12 179 LEU A CA 1
ATOM 1424 C C . LEU A 1 179 ? 10.979 -13.384 -1.485 1.00 92.12 179 LEU A C 1
ATOM 1426 O O . LEU A 1 179 ? 11.210 -13.414 -0.278 1.00 92.12 179 LEU A O 1
ATOM 1430 N N . MET A 1 180 ? 10.317 -12.380 -2.062 1.00 90.69 180 MET A N 1
ATOM 1431 C CA . MET A 1 180 ? 9.823 -11.210 -1.334 1.00 90.69 180 MET A CA 1
ATOM 1432 C C . MET A 1 180 ? 8.833 -11.600 -0.247 1.00 90.69 180 MET A C 1
ATOM 1434 O O . MET A 1 180 ? 8.975 -11.168 0.894 1.00 90.69 180 MET A O 1
ATOM 1438 N N . PHE A 1 181 ? 7.874 -12.468 -0.565 1.00 91.12 181 PHE A N 1
ATOM 1439 C CA . PHE A 1 181 ? 6.920 -12.972 0.416 1.00 91.12 181 PHE A CA 1
ATOM 1440 C C . PHE A 1 181 ? 7.627 -13.688 1.576 1.00 91.12 181 PHE A C 1
ATOM 1442 O O . PHE A 1 181 ? 7.383 -13.375 2.742 1.00 91.12 181 PHE A O 1
ATOM 1449 N N . THR A 1 182 ? 8.558 -14.601 1.276 1.00 90.88 182 THR A N 1
ATOM 1450 C CA . THR A 1 182 ? 9.318 -15.310 2.320 1.00 90.88 182 THR A CA 1
ATOM 1451 C C . THR A 1 182 ? 10.185 -14.371 3.156 1.00 90.88 182 THR A C 1
ATOM 1453 O O . THR A 1 182 ? 10.295 -14.559 4.366 1.00 90.88 182 THR A O 1
ATOM 1456 N N . LEU A 1 183 ? 10.751 -13.329 2.543 1.00 90.81 183 LEU A N 1
ATOM 1457 C CA . LEU A 1 183 ? 11.556 -12.323 3.224 1.00 90.81 183 LEU A CA 1
ATOM 1458 C C . LEU A 1 183 ? 10.704 -11.505 4.199 1.00 90.81 183 LEU A C 1
ATOM 1460 O O . LEU A 1 183 ? 11.119 -11.323 5.341 1.00 90.81 183 LEU A O 1
ATOM 1464 N N . LEU A 1 184 ? 9.508 -11.060 3.799 1.00 89.00 184 LEU A N 1
ATOM 1465 C CA . LEU A 1 184 ? 8.592 -10.329 4.685 1.00 89.00 184 LEU A CA 1
ATOM 1466 C C . LEU A 1 184 ? 8.207 -11.171 5.913 1.00 89.00 184 LEU A C 1
ATOM 1468 O O . LEU A 1 184 ? 8.220 -10.675 7.040 1.00 89.00 184 LEU A O 1
ATOM 1472 N N . VAL A 1 185 ? 7.933 -12.465 5.713 1.00 88.81 185 VAL A N 1
ATOM 1473 C CA . VAL A 1 185 ? 7.651 -13.403 6.814 1.00 88.81 185 VAL A CA 1
ATOM 1474 C C . VAL A 1 185 ? 8.881 -13.598 7.706 1.00 88.81 185 VAL A C 1
ATOM 1476 O O . VAL A 1 185 ? 8.759 -13.622 8.932 1.00 88.81 185 VAL A O 1
ATOM 1479 N N . PHE A 1 186 ? 10.073 -13.694 7.116 1.00 90.81 186 PHE A N 1
ATOM 1480 C CA . PHE A 1 186 ? 11.316 -13.851 7.867 1.00 90.81 186 PHE A CA 1
ATOM 1481 C C . PHE A 1 186 ? 11.628 -12.627 8.737 1.00 90.81 186 PHE A C 1
ATOM 1483 O O . PHE A 1 186 ? 11.938 -12.792 9.917 1.00 90.81 186 PHE A O 1
ATOM 1490 N N . ILE A 1 187 ? 11.481 -11.408 8.204 1.00 88.38 187 ILE A N 1
ATOM 1491 C CA . ILE A 1 187 ? 11.714 -10.159 8.949 1.00 88.38 187 ILE A CA 1
ATOM 1492 C C . ILE A 1 187 ? 10.844 -10.103 10.204 1.00 88.38 187 ILE A C 1
ATOM 1494 O O . ILE A 1 187 ? 11.362 -9.813 11.283 1.00 88.38 187 ILE A O 1
ATOM 1498 N N . ARG A 1 188 ? 9.564 -10.478 10.091 1.00 83.69 188 ARG A N 1
ATOM 1499 C CA . ARG A 1 188 ? 8.650 -10.556 11.239 1.00 83.69 188 ARG A CA 1
ATOM 1500 C C . ARG A 1 188 ? 9.163 -11.491 12.336 1.00 83.69 188 ARG A C 1
ATOM 1502 O O . ARG A 1 188 ? 8.949 -11.220 13.510 1.00 83.69 188 ARG A O 1
ATOM 1509 N N . SER A 1 189 ? 9.790 -12.605 11.964 1.00 84.62 189 SER A N 1
ATOM 1510 C CA . SER A 1 189 ? 10.308 -13.582 12.931 1.00 84.62 189 SER A CA 1
ATOM 1511 C C . SER A 1 189 ? 11.652 -13.187 13.552 1.00 84.62 189 SER A C 1
ATOM 1513 O O . SER A 1 189 ? 11.980 -13.661 14.637 1.00 84.62 189 SER A O 1
ATOM 1515 N N . ALA A 1 190 ? 12.432 -12.346 12.869 1.00 87.19 190 ALA A N 1
ATOM 1516 C CA . ALA A 1 190 ? 13.816 -12.052 13.228 1.00 87.19 190 ALA A CA 1
ATOM 1517 C C . ALA A 1 190 ? 13.982 -10.776 14.068 1.00 87.19 190 ALA A C 1
ATOM 1519 O O . ALA A 1 190 ? 14.903 -10.710 14.882 1.00 87.19 190 ALA A O 1
ATOM 1520 N N . TYR A 1 191 ? 13.124 -9.770 13.871 1.00 84.19 191 TYR A N 1
ATOM 1521 C CA . TYR A 1 191 ? 13.267 -8.461 14.512 1.00 84.19 191 TYR A CA 1
ATOM 1522 C C . TYR A 1 191 ? 12.209 -8.217 15.596 1.00 84.19 191 TYR A C 1
ATOM 1524 O O . TYR A 1 191 ? 11.047 -8.586 15.410 1.00 84.19 191 TYR A O 1
ATOM 1532 N N . PRO A 1 192 ? 12.584 -7.577 16.722 1.00 77.69 192 PRO A N 1
ATOM 1533 C CA . PRO A 1 192 ? 11.604 -7.057 17.666 1.00 77.69 192 PRO A CA 1
ATOM 1534 C C . PRO A 1 192 ? 10.792 -5.919 17.029 1.00 77.69 192 PRO A C 1
ATOM 1536 O O . PRO A 1 192 ? 11.236 -5.307 16.055 1.00 77.69 192 PRO A O 1
ATOM 1539 N N . ARG A 1 193 ? 9.608 -5.660 17.595 1.00 71.25 193 ARG A N 1
ATOM 1540 C CA . ARG A 1 193 ? 8.825 -4.448 17.318 1.00 71.25 193 ARG A CA 1
ATOM 1541 C C . ARG A 1 193 ? 9.593 -3.204 17.768 1.00 71.25 193 ARG A C 1
ATOM 1543 O O . ARG A 1 193 ? 10.240 -3.291 18.838 1.00 71.25 193 ARG A O 1
#

Secondary structure (DSSP, 8-state):
-HHHHHHHHHHHHHHHHHHHHTTS--SS-SS--TTHHHHHHHHHHHHHHHHHHHHHHT-SHHHHHHHHHHHHHHHHHHHHHHHHHHHHHHHHT-SS------TTHHHHHHHHHHHHHHHTT-TTS--SS-HHHHTTGGGTT--HHHHHHHHHHHHHHHHHHHHHHHHHHSTT-HHHHHHHHHHHHHHHHHS--

Sequence (193 aa):
SSEVSFILVPGVFFLVMYLEWFVLPYAFDFVTFEYSVLFFLCLIGFSVYTTLVSGVVSKSKYGSIGAIRASSQSVSYEIAFSLYLLAVIVHVNMFCFSSVFNLSLLVIYLPFLFMVLAELNRAPFDFAEGESELVSGYNVEYSSVAFVLLFLGEYGALLFFSTLTSVLFFSFSFLAVYLMFTLLVFIRSAYPR

InterPro domains:
  IPR001694 NADH:ubiquinone oxidoreductase, subunit 1/F420H2 oxidoreductase subunit H [PF00146] (3-193)
  IPR001694 NADH:ubiquinone oxidoreductase, subunit 1/F420H2 oxidoreductase subunit H [PTHR11432] (3-182)
  IPR018086 NADH:ubiquinone oxidoreductase, subunit 1, conserved site [PS00668] (124-137)

Foldseek 3Di:
DLVVLLQVLLVVLLVLLVVLVLQADDPDNPDDDQQSQVVNLVSLVVNLVSLQSLLVSLPDPLQNVLSVLLSVQLVVLSVVLNVLVVVLCVVVVGNGQAQDADPVCVVSLVVNLVSLCSSLCAPPNVSNQPCVPRVGHSCVRRDDPSNVSNVSSSVSSLLSVLQSSCSSHPRRDPVSSVVSSVVSVVRRVPDHD

pLDDT: mean 84.72, std 8.17, range [53.81, 93.56]